Protein AF-F8KW99-F1 (afdb_monomer_lite)

Organism: Parachlamydia acanthamoebae (strain UV7) (NCBI:txid765952)

Structure (mmCIF, N/CA/C/O backbone):
data_AF-F8KW99-F1
#
_entry.id   AF-F8KW99-F1
#
loop_
_atom_site.group_PDB
_atom_site.id
_atom_site.type_symbol
_atom_site.label_atom_id
_atom_site.label_alt_id
_atom_site.label_comp_id
_atom_site.label_asym_id
_atom_site.label_entity_id
_atom_site.label_seq_id
_atom_site.pdbx_PDB_ins_code
_atom_site.Cartn_x
_atom_site.Cartn_y
_atom_site.Cartn_z
_atom_site.occupancy
_atom_site.B_iso_or_equiv
_atom_site.auth_seq_id
_atom_site.auth_comp_id
_atom_site.auth_asym_id
_atom_site.auth_atom_id
_atom_site.pdbx_PDB_model_num
ATOM 1 N N . MET A 1 1 ? 18.315 0.839 30.094 1.00 29.39 1 MET A N 1
ATOM 2 C CA . MET A 1 1 ? 17.703 -0.450 30.480 1.00 29.39 1 MET A CA 1
ATOM 3 C C . MET A 1 1 ? 17.059 -1.017 29.227 1.00 29.39 1 MET A C 1
ATOM 5 O O . MET A 1 1 ? 16.133 -0.409 28.709 1.00 29.39 1 MET A O 1
ATOM 9 N N . PHE A 1 2 ? 17.675 -2.047 28.650 1.00 27.95 2 PHE A N 1
ATOM 10 C CA . PHE A 1 2 ? 17.298 -2.634 27.363 1.00 27.95 2 PHE A CA 1
ATOM 11 C C . PHE A 1 2 ? 16.068 -3.529 27.534 1.00 27.95 2 PHE A C 1
ATOM 13 O O . PHE A 1 2 ? 16.042 -4.340 28.455 1.00 27.95 2 PHE A O 1
ATOM 20 N N . ILE A 1 3 ? 15.085 -3.406 26.642 1.00 31.22 3 ILE A N 1
ATOM 21 C CA . ILE A 1 3 ? 14.035 -4.414 26.468 1.00 31.22 3 ILE A CA 1
ATOM 22 C C . ILE A 1 3 ? 14.161 -4.940 25.042 1.00 31.22 3 ILE A C 1
ATOM 24 O O . ILE A 1 3 ? 13.896 -4.231 24.072 1.00 31.22 3 ILE A O 1
ATOM 28 N N . LEU A 1 4 ? 14.650 -6.175 24.964 1.00 33.06 4 LEU A N 1
ATOM 29 C CA . LEU A 1 4 ? 14.607 -7.060 23.809 1.00 33.06 4 LEU A CA 1
ATOM 30 C C . LEU A 1 4 ? 13.137 -7.307 23.446 1.00 33.06 4 LEU A C 1
ATOM 32 O O . LEU A 1 4 ? 12.348 -7.646 24.325 1.00 33.06 4 LEU A O 1
ATOM 36 N N . TYR A 1 5 ? 12.778 -7.153 22.173 1.00 32.84 5 TYR A N 1
ATOM 37 C CA . TYR A 1 5 ? 11.550 -7.733 21.637 1.00 32.84 5 TYR A CA 1
ATOM 38 C C . TYR A 1 5 ? 11.916 -8.778 20.593 1.00 32.84 5 TYR A C 1
ATOM 40 O O . TYR A 1 5 ? 12.607 -8.490 19.616 1.00 32.84 5 TYR A O 1
ATOM 48 N N . ASP A 1 6 ? 11.448 -9.989 20.874 1.00 30.64 6 ASP A N 1
ATOM 49 C CA . ASP A 1 6 ? 11.573 -11.205 20.091 1.00 30.64 6 ASP A CA 1
ATOM 50 C C . ASP A 1 6 ? 11.131 -11.017 18.636 1.00 30.64 6 ASP A C 1
ATOM 52 O O . ASP A 1 6 ? 9.945 -10.906 18.322 1.00 30.64 6 ASP A O 1
ATOM 56 N N . SER A 1 7 ? 12.097 -11.066 17.727 1.00 32.03 7 SER A N 1
ATOM 57 C CA . SER A 1 7 ? 11.899 -11.296 16.297 1.00 32.03 7 SER A CA 1
ATOM 58 C C . SER A 1 7 ? 12.040 -12.791 15.993 1.00 32.03 7 SER A C 1
ATOM 60 O O . SER A 1 7 ? 12.939 -13.233 15.282 1.00 32.03 7 SER A O 1
ATOM 62 N N . PHE A 1 8 ? 11.130 -13.593 16.549 1.00 35.97 8 PHE A N 1
ATOM 63 C CA . PHE A 1 8 ? 10.914 -14.980 16.133 1.00 35.97 8 PHE A CA 1
ATOM 64 C C . PHE A 1 8 ? 9.694 -15.038 15.204 1.00 35.97 8 PHE A C 1
ATOM 66 O O . PHE A 1 8 ? 8.695 -14.375 15.461 1.00 35.97 8 PHE A O 1
ATOM 73 N N . PHE A 1 9 ? 9.786 -15.865 14.157 1.00 34.34 9 PHE A N 1
ATOM 74 C CA . PHE A 1 9 ? 8.864 -16.027 13.017 1.00 34.34 9 PHE A CA 1
ATOM 75 C C . PHE A 1 9 ? 9.102 -15.100 11.818 1.00 34.34 9 PHE A C 1
ATOM 77 O O . PHE A 1 9 ? 8.300 -14.223 11.544 1.00 34.34 9 PHE A O 1
ATOM 84 N N . PHE A 1 10 ? 10.176 -15.357 11.060 1.00 32.44 10 PHE A N 1
ATOM 85 C CA . PHE A 1 10 ? 10.141 -15.526 9.592 1.00 32.44 10 PHE A CA 1
ATOM 86 C C . PHE A 1 10 ? 11.523 -15.996 9.096 1.00 32.44 10 PHE A C 1
ATOM 88 O O . PHE A 1 10 ? 12.239 -15.298 8.389 1.00 32.44 10 PHE A O 1
ATOM 95 N N . THR A 1 11 ? 11.927 -17.210 9.469 1.00 40.53 11 THR A N 1
ATOM 96 C CA . THR A 1 11 ? 13.093 -17.886 8.880 1.00 40.53 11 THR A CA 1
ATOM 97 C C . THR A 1 11 ? 12.632 -19.126 8.131 1.00 40.53 11 THR A C 1
ATOM 99 O O . THR A 1 11 ? 12.591 -20.223 8.678 1.00 40.53 11 THR A O 1
ATOM 102 N N . LYS A 1 12 ? 12.286 -18.957 6.848 1.00 36.00 12 LYS A N 1
ATOM 103 C CA . LYS A 1 12 ? 12.479 -20.016 5.844 1.00 36.00 12 LYS A CA 1
ATOM 104 C C . LYS A 1 12 ? 12.460 -19.470 4.415 1.00 36.00 12 LYS A C 1
ATOM 106 O O . LYS A 1 12 ? 11.426 -19.403 3.764 1.00 36.00 12 LYS A O 1
ATOM 111 N N . HIS A 1 13 ? 13.655 -19.041 4.022 1.00 32.03 13 HIS A N 1
ATOM 112 C CA . HIS A 1 13 ? 14.301 -19.014 2.702 1.00 32.03 13 HIS A CA 1
ATOM 113 C C . HIS A 1 13 ? 15.194 -17.774 2.637 1.00 32.03 13 HIS A C 1
ATOM 115 O O . HIS A 1 13 ? 15.002 -16.879 1.823 1.00 32.03 13 HIS A O 1
ATOM 121 N N . ILE A 1 14 ? 16.177 -17.721 3.542 1.00 38.75 14 ILE A N 1
ATOM 122 C CA . ILE A 1 14 ? 17.393 -16.966 3.258 1.00 38.75 14 ILE A CA 1
ATOM 123 C C . ILE A 1 14 ? 18.100 -17.837 2.226 1.00 38.75 14 ILE A C 1
ATOM 125 O O . ILE A 1 14 ? 18.569 -18.927 2.556 1.00 38.75 14 ILE A O 1
ATOM 129 N N . ALA A 1 15 ? 18.029 -17.428 0.960 1.00 34.09 15 ALA A N 1
ATOM 130 C CA . ALA A 1 15 ? 18.966 -17.922 -0.030 1.00 34.09 15 ALA A CA 1
ATOM 131 C C . ALA A 1 15 ? 20.370 -17.702 0.547 1.00 34.09 15 ALA A C 1
ATOM 133 O O . ALA A 1 15 ? 20.663 -16.625 1.067 1.00 34.09 15 ALA A O 1
ATOM 134 N N . ASP A 1 16 ? 21.163 -18.766 0.538 1.00 33.66 16 ASP A N 1
ATOM 135 C CA . ASP A 1 16 ? 22.579 -18.794 0.886 1.00 33.66 16 ASP A CA 1
ATOM 136 C C . ASP A 1 16 ? 23.271 -17.486 0.441 1.00 33.66 16 ASP A C 1
ATOM 138 O O . ASP A 1 16 ? 23.089 -17.097 -0.719 1.00 33.66 16 ASP A O 1
ATOM 142 N N . PRO A 1 17 ? 24.023 -16.760 1.297 1.00 43.03 17 PRO A N 1
ATOM 143 C CA . PRO A 1 17 ? 24.788 -15.595 0.869 1.00 43.03 17 PRO A CA 1
ATOM 144 C C . PRO A 1 17 ? 26.017 -16.059 0.072 1.00 43.03 17 PRO A C 1
ATOM 146 O O . PRO A 1 17 ? 27.163 -15.800 0.432 1.00 43.03 17 PRO A O 1
ATOM 149 N N . SER A 1 18 ? 25.795 -16.774 -1.029 1.00 42.53 18 SER A N 1
ATOM 150 C CA . SER A 1 18 ? 26.830 -17.110 -1.989 1.00 42.53 18 SER A CA 1
ATOM 151 C C . SER A 1 18 ? 27.077 -15.884 -2.861 1.00 42.53 18 SER A C 1
ATOM 153 O O . SER A 1 18 ? 26.220 -15.549 -3.679 1.00 42.53 18 SER A O 1
ATOM 155 N N . ASN A 1 19 ? 28.222 -15.223 -2.639 1.00 42.72 19 ASN A N 1
ATOM 156 C CA . ASN A 1 19 ? 29.019 -14.371 -3.542 1.00 42.72 19 ASN A CA 1
ATOM 157 C C . ASN A 1 19 ? 28.471 -14.180 -4.973 1.00 42.72 19 ASN A C 1
ATOM 159 O O . ASN A 1 19 ? 29.116 -14.537 -5.959 1.00 42.72 19 ASN A O 1
ATOM 163 N N . SER A 1 20 ? 27.289 -13.592 -5.102 1.00 48.16 20 SER A N 1
ATOM 164 C CA . SER A 1 20 ? 26.713 -13.229 -6.388 1.00 48.16 20 SER A CA 1
ATOM 165 C C . SER A 1 20 ? 27.131 -11.788 -6.650 1.00 48.16 20 SER A C 1
ATOM 167 O O . SER A 1 20 ? 26.926 -10.946 -5.770 1.00 48.16 20 SER A O 1
ATOM 169 N N . PRO A 1 21 ? 27.765 -11.480 -7.794 1.00 50.81 21 PRO A N 1
ATOM 170 C CA . PRO A 1 21 ? 28.147 -10.111 -8.105 1.00 50.81 21 PRO A CA 1
ATOM 171 C C . PRO A 1 21 ? 26.906 -9.218 -8.059 1.00 50.81 21 PRO A C 1
ATOM 173 O O . PRO A 1 21 ? 25.934 -9.500 -8.757 1.00 50.81 21 PRO A O 1
ATOM 176 N N . ILE A 1 22 ? 26.942 -8.152 -7.252 1.00 59.28 22 ILE A N 1
ATOM 177 C CA . ILE A 1 22 ? 25.913 -7.107 -7.284 1.00 59.28 22 ILE A CA 1
ATOM 178 C C . ILE A 1 22 ? 25.866 -6.579 -8.716 1.00 59.28 22 ILE A C 1
ATOM 180 O O . ILE A 1 22 ? 26.863 -6.066 -9.230 1.00 59.28 22 ILE A O 1
ATOM 184 N N . THR A 1 23 ? 24.724 -6.726 -9.377 1.00 66.81 23 THR A N 1
ATOM 185 C CA . THR A 1 23 ? 24.555 -6.250 -10.745 1.00 66.81 23 THR A CA 1
ATOM 186 C C . THR A 1 23 ? 24.176 -4.768 -10.744 1.00 66.81 23 THR A C 1
ATOM 188 O O . THR A 1 23 ? 23.628 -4.235 -9.778 1.00 66.81 23 THR A O 1
ATOM 191 N N . ILE A 1 24 ? 24.421 -4.073 -11.861 1.00 65.62 24 ILE A N 1
ATOM 192 C CA . ILE A 1 24 ? 23.933 -2.694 -12.056 1.00 65.62 24 ILE A CA 1
ATOM 193 C C . ILE A 1 24 ? 22.398 -2.646 -11.937 1.00 65.62 24 ILE A C 1
ATOM 195 O O . ILE A 1 24 ? 21.850 -1.669 -11.427 1.00 65.62 24 ILE A O 1
ATOM 199 N N . GLY A 1 25 ? 21.712 -3.718 -12.353 1.00 65.31 25 GLY A N 1
ATOM 200 C CA . GLY A 1 25 ? 20.266 -3.865 -12.200 1.00 65.31 25 GLY A CA 1
ATOM 201 C C . GLY A 1 25 ? 19.831 -3.775 -10.738 1.00 65.31 2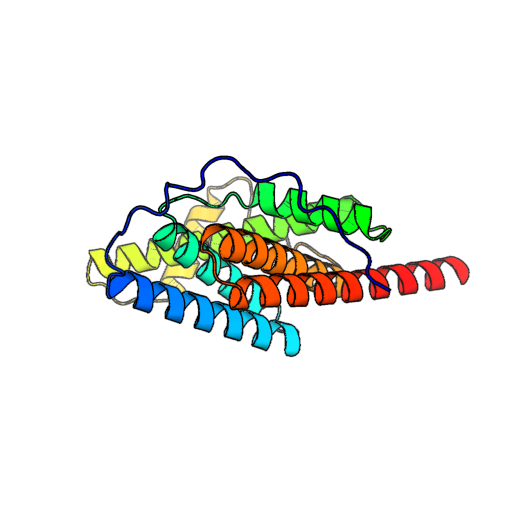5 GLY A C 1
ATOM 202 O O . GLY A 1 25 ? 18.931 -2.998 -10.426 1.00 65.31 25 GLY A O 1
ATOM 203 N N . ASP A 1 26 ? 20.519 -4.476 -9.834 1.00 66.12 26 ASP A N 1
ATOM 204 C CA . ASP A 1 26 ? 20.192 -4.496 -8.400 1.00 66.12 26 ASP A CA 1
ATOM 205 C C . ASP A 1 26 ? 20.273 -3.097 -7.771 1.00 66.12 26 ASP A C 1
ATOM 207 O O . ASP A 1 26 ? 19.397 -2.695 -7.003 1.00 66.12 26 ASP A O 1
ATOM 211 N N . VAL A 1 27 ? 21.280 -2.308 -8.161 1.00 72.44 27 VAL A N 1
ATOM 212 C CA . VAL A 1 27 ? 21.437 -0.917 -7.707 1.00 72.44 27 VAL A CA 1
ATOM 213 C C . VAL A 1 27 ? 20.301 -0.034 -8.231 1.00 72.44 27 VAL A C 1
ATOM 215 O O . VAL A 1 27 ? 19.729 0.752 -7.473 1.00 72.44 27 VAL A O 1
ATOM 218 N N . VAL A 1 28 ? 19.933 -0.171 -9.508 1.00 77.94 28 VAL A N 1
ATOM 219 C CA . VAL A 1 28 ? 18.833 0.598 -10.117 1.00 77.94 28 VAL A CA 1
ATOM 220 C C . VAL A 1 28 ? 17.500 0.287 -9.430 1.00 77.94 28 VAL A C 1
ATOM 222 O O . VAL A 1 28 ? 16.749 1.213 -9.103 1.00 77.94 28 VAL A O 1
ATOM 225 N N . TYR A 1 29 ? 17.222 -0.988 -9.151 1.00 77.50 29 TYR A N 1
ATOM 226 C CA . TYR A 1 29 ? 16.013 -1.405 -8.439 1.00 77.50 29 TYR A CA 1
ATOM 227 C C . TYR A 1 29 ? 15.981 -0.885 -6.999 1.00 77.50 29 TYR A C 1
ATOM 229 O O . TYR A 1 29 ? 14.963 -0.332 -6.573 1.00 77.50 29 TYR A O 1
ATOM 237 N N . ALA A 1 30 ? 17.095 -0.973 -6.266 1.00 78.06 30 ALA A N 1
ATOM 238 C CA . ALA A 1 30 ? 17.192 -0.463 -4.899 1.00 78.06 30 ALA A CA 1
ATOM 239 C C . ALA A 1 30 ? 16.953 1.055 -4.830 1.00 78.06 30 ALA A C 1
ATOM 241 O O . ALA A 1 30 ? 16.161 1.522 -4.007 1.00 78.06 30 ALA A O 1
ATOM 242 N N . VAL A 1 31 ? 17.561 1.828 -5.738 1.00 84.69 31 VAL A N 1
ATOM 243 C CA . VAL A 1 31 ? 17.352 3.283 -5.832 1.00 84.69 31 VAL A CA 1
ATOM 244 C C . VAL A 1 31 ? 15.894 3.607 -6.156 1.00 84.69 31 VAL A C 1
ATOM 246 O O . VAL A 1 31 ? 15.304 4.515 -5.566 1.00 84.69 31 VAL A O 1
ATOM 249 N N . LYS A 1 32 ? 15.268 2.859 -7.069 1.00 89.06 32 LYS A N 1
ATOM 250 C CA . LYS A 1 32 ? 13.864 3.078 -7.431 1.00 89.06 32 LYS A CA 1
ATOM 251 C C . LYS A 1 32 ? 12.915 2.765 -6.273 1.00 89.06 32 LYS A C 1
ATOM 253 O O . LYS A 1 32 ? 12.014 3.564 -6.006 1.00 89.06 32 LYS A O 1
ATOM 258 N N . LEU A 1 33 ? 13.149 1.675 -5.543 1.00 89.94 33 LEU A N 1
ATOM 259 C CA . LEU A 1 33 ? 12.402 1.340 -4.329 1.00 89.94 33 LEU A CA 1
ATOM 260 C C . LEU A 1 33 ? 12.583 2.396 -3.238 1.00 89.94 33 LEU A C 1
ATOM 262 O O . LEU A 1 33 ? 11.595 2.802 -2.627 1.00 89.94 33 LEU A O 1
ATOM 266 N N . GLN A 1 34 ? 13.803 2.898 -3.034 1.00 89.06 34 GLN A N 1
ATOM 267 C CA . GLN A 1 34 ? 14.065 3.981 -2.088 1.00 89.06 34 GLN A CA 1
ATOM 268 C C . GLN A 1 34 ? 13.324 5.270 -2.479 1.00 89.06 34 GLN A C 1
ATOM 270 O O . GLN A 1 34 ? 12.669 5.882 -1.639 1.00 89.06 34 GLN A O 1
ATOM 275 N N . ASN A 1 35 ? 13.335 5.651 -3.757 1.00 92.31 35 ASN A N 1
ATOM 276 C CA . ASN A 1 35 ? 12.604 6.826 -4.238 1.00 92.31 35 ASN A CA 1
ATOM 277 C C . ASN A 1 35 ? 11.085 6.690 -4.042 1.00 92.31 35 ASN A C 1
ATOM 279 O O . ASN A 1 35 ? 10.402 7.655 -3.690 1.00 92.31 35 ASN A O 1
ATOM 283 N N . LEU A 1 36 ? 10.531 5.496 -4.271 1.00 93.44 36 LEU A N 1
ATOM 284 C CA . LEU A 1 36 ? 9.114 5.209 -4.024 1.00 93.44 36 LEU A CA 1
ATOM 285 C C . LEU A 1 36 ? 8.790 5.243 -2.525 1.00 93.44 36 LEU A C 1
ATOM 287 O O . LEU A 1 36 ? 7.789 5.836 -2.126 1.00 93.44 36 LEU A O 1
ATOM 291 N N . ALA A 1 37 ? 9.671 4.695 -1.691 1.00 91.62 37 ALA A N 1
ATOM 292 C CA . ALA A 1 37 ? 9.600 4.775 -0.238 1.00 91.62 37 ALA A CA 1
ATOM 293 C C . ALA A 1 37 ? 9.592 6.241 0.254 1.00 91.62 37 ALA A C 1
ATOM 295 O O . ALA A 1 37 ? 8.706 6.655 1.007 1.00 91.62 37 ALA A O 1
ATOM 296 N N . GLU A 1 38 ? 10.498 7.082 -0.238 1.00 92.44 38 GLU A N 1
ATOM 297 C CA . GLU A 1 38 ? 10.537 8.509 0.101 1.00 92.44 38 GLU A CA 1
ATOM 298 C C . GLU A 1 38 ? 9.275 9.258 -0.347 1.00 92.44 38 GLU A C 1
ATOM 300 O O . GLU A 1 38 ? 8.750 10.099 0.393 1.00 92.44 38 GLU A O 1
ATOM 305 N N . LYS A 1 39 ? 8.720 8.922 -1.519 1.00 93.94 39 LYS A N 1
ATOM 306 C CA . LYS A 1 39 ? 7.423 9.453 -1.965 1.00 93.94 39 LYS A CA 1
ATOM 307 C C . LYS A 1 39 ? 6.287 9.031 -1.034 1.00 93.94 39 LYS A C 1
ATOM 309 O O . LYS A 1 39 ? 5.489 9.889 -0.663 1.00 93.94 39 LYS A O 1
ATOM 314 N N . MET A 1 40 ? 6.233 7.765 -0.607 1.00 93.69 40 MET A N 1
ATOM 315 C CA . MET A 1 40 ? 5.242 7.309 0.378 1.00 93.69 40 MET A CA 1
ATOM 316 C C . MET A 1 40 ? 5.344 8.118 1.673 1.00 93.69 40 MET A C 1
ATOM 318 O O . MET A 1 40 ? 4.334 8.640 2.139 1.00 93.69 40 MET A O 1
ATOM 322 N N . LYS A 1 41 ? 6.559 8.326 2.201 1.00 91.88 41 LYS A N 1
ATOM 323 C CA . LYS A 1 41 ? 6.790 9.182 3.378 1.00 91.88 41 LYS A CA 1
ATOM 324 C C . LYS A 1 41 ? 6.289 10.610 3.162 1.00 91.88 41 LYS A C 1
ATOM 326 O O . LYS A 1 41 ? 5.618 11.180 4.018 1.00 91.88 41 LYS A O 1
ATOM 331 N N . LYS A 1 42 ? 6.600 11.197 2.005 1.00 94.38 42 LYS A N 1
ATOM 332 C CA . LYS A 1 42 ? 6.183 12.556 1.643 1.00 94.38 42 LYS A CA 1
ATOM 333 C C . LYS A 1 42 ? 4.662 12.687 1.584 1.00 94.38 42 LYS A C 1
ATOM 335 O O . LYS A 1 42 ? 4.137 13.695 2.050 1.00 94.38 42 LYS A O 1
ATOM 340 N N . TYR A 1 43 ? 3.962 11.710 1.009 1.00 93.00 43 TYR A N 1
ATOM 341 C CA . TYR A 1 43 ? 2.500 11.728 0.927 1.00 93.00 43 TYR A CA 1
ATOM 342 C C . TYR A 1 43 ? 1.838 11.438 2.273 1.00 93.00 43 TYR A C 1
ATOM 344 O O . TYR A 1 43 ? 0.858 12.101 2.596 1.00 93.00 43 TYR A O 1
ATOM 352 N N . ALA A 1 44 ? 2.424 10.562 3.093 1.00 89.19 44 ALA A N 1
ATOM 353 C CA . ALA A 1 44 ? 2.004 10.340 4.475 1.00 89.19 44 ALA A CA 1
ATOM 354 C C . ALA A 1 44 ? 2.076 11.632 5.307 1.00 89.19 44 ALA A C 1
ATOM 356 O O . ALA A 1 44 ? 1.095 12.019 5.931 1.00 89.19 44 ALA A O 1
ATOM 357 N N . ASN A 1 45 ? 3.196 12.358 5.233 1.00 89.31 45 ASN A N 1
ATOM 358 C CA . ASN A 1 45 ? 3.382 13.630 5.945 1.00 89.31 45 ASN A CA 1
ATOM 359 C C . ASN A 1 45 ? 2.432 14.744 5.481 1.00 89.31 45 ASN A C 1
ATOM 361 O O . ASN A 1 45 ? 2.216 15.708 6.206 1.00 89.31 45 ASN A O 1
ATOM 365 N N . ARG A 1 46 ? 1.911 14.647 4.254 1.00 90.81 46 ARG A N 1
ATOM 366 C CA . ARG A 1 46 ? 0.962 15.608 3.670 1.00 90.81 46 ARG A CA 1
ATOM 367 C C . ARG A 1 46 ? -0.491 15.146 3.780 1.00 90.81 46 ARG A C 1
ATOM 369 O O . ARG A 1 46 ? -1.360 15.827 3.246 1.00 90.81 46 ARG A O 1
ATOM 376 N N . SER A 1 47 ? -0.737 13.984 4.385 1.00 84.44 47 SER A N 1
ATOM 377 C CA . SER A 1 47 ? -2.048 13.327 4.428 1.00 84.44 47 SER A CA 1
ATOM 378 C C . SER A 1 47 ? -2.701 13.158 3.044 1.00 84.44 47 SER A C 1
ATOM 380 O O . SER A 1 47 ? -3.921 13.141 2.914 1.00 84.44 47 SER A O 1
ATOM 382 N N . ASP A 1 48 ? -1.893 13.015 1.985 1.00 89.50 48 ASP A N 1
ATOM 383 C CA . ASP A 1 48 ? -2.369 12.822 0.610 1.00 89.50 48 ASP A CA 1
ATOM 384 C C . ASP A 1 48 ? -2.610 11.327 0.357 1.00 89.50 48 ASP A C 1
ATOM 386 O O . ASP A 1 48 ? -1.776 10.623 -0.225 1.00 89.50 48 ASP A O 1
ATOM 390 N N . ASN A 1 49 ? -3.746 10.824 0.851 1.00 88.56 49 ASN A N 1
ATOM 391 C CA . ASN A 1 49 ? -4.038 9.389 0.858 1.00 88.56 49 ASN A CA 1
ATOM 392 C C . ASN A 1 49 ? -4.131 8.784 -0.552 1.00 88.56 49 ASN A C 1
ATOM 394 O O . ASN A 1 49 ? -3.669 7.672 -0.802 1.00 88.56 49 ASN A O 1
ATOM 398 N N . SER A 1 50 ? -4.678 9.542 -1.506 1.00 88.25 50 SER A N 1
ATOM 399 C CA . SER A 1 50 ? -4.806 9.104 -2.899 1.00 88.25 50 SER A CA 1
ATOM 400 C C . SER A 1 50 ? -3.435 8.836 -3.526 1.00 88.25 50 SER A C 1
ATOM 402 O O . SER A 1 50 ? -3.199 7.763 -4.094 1.00 88.25 50 SER A O 1
ATOM 404 N N . LYS A 1 51 ? -2.487 9.774 -3.370 1.00 91.31 51 LYS A N 1
ATOM 405 C CA . LYS A 1 51 ? -1.121 9.581 -3.874 1.00 91.31 51 LYS A CA 1
ATOM 406 C C . LYS A 1 51 ? -0.345 8.550 -3.063 1.00 91.31 51 LYS A C 1
ATOM 408 O O . LYS A 1 51 ? 0.447 7.819 -3.661 1.00 91.31 51 LYS A O 1
ATOM 413 N N . LEU A 1 52 ? -0.588 8.438 -1.756 1.00 93.56 52 LEU A N 1
ATOM 414 C CA . LEU A 1 52 ? -0.009 7.386 -0.919 1.00 93.56 52 LEU A CA 1
ATOM 415 C C . LEU A 1 52 ? -0.384 5.995 -1.443 1.00 93.56 52 LEU A C 1
ATOM 417 O O . LEU A 1 52 ? 0.509 5.212 -1.750 1.00 93.56 52 LEU A O 1
ATOM 421 N N . ILE A 1 53 ? -1.679 5.708 -1.614 1.00 92.44 53 ILE A N 1
ATOM 422 C CA . ILE A 1 53 ? -2.169 4.402 -2.087 1.00 92.44 53 ILE A CA 1
ATOM 423 C C . ILE A 1 53 ? -1.620 4.082 -3.477 1.00 92.44 53 ILE A C 1
ATOM 425 O O . ILE A 1 53 ? -1.175 2.963 -3.731 1.00 92.44 53 ILE A O 1
ATOM 429 N N . LYS A 1 54 ? -1.614 5.066 -4.382 1.00 91.25 54 LYS A N 1
ATOM 430 C CA . LYS A 1 54 ? 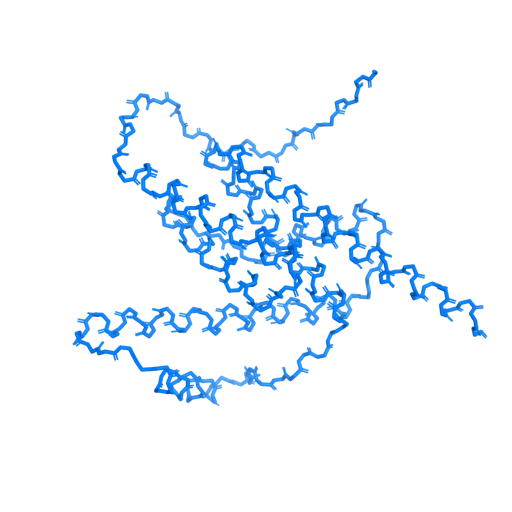-1.037 4.887 -5.717 1.00 91.25 54 LYS A CA 1
ATOM 431 C C . LYS A 1 54 ? 0.448 4.514 -5.636 1.00 91.25 54 LYS A C 1
ATOM 433 O O . LYS A 1 54 ? 0.865 3.530 -6.241 1.00 91.25 54 LYS A O 1
ATOM 438 N N . THR A 1 55 ? 1.221 5.260 -4.848 1.00 93.88 55 THR A N 1
ATOM 439 C CA . THR A 1 55 ? 2.663 5.024 -4.673 1.00 93.88 55 THR A CA 1
ATOM 440 C C . THR A 1 55 ? 2.936 3.689 -3.975 1.00 93.88 55 THR A C 1
ATOM 442 O O . THR A 1 55 ? 3.905 3.017 -4.299 1.00 93.88 55 THR A O 1
ATOM 445 N N . MET A 1 56 ? 2.069 3.261 -3.057 1.00 95.31 56 MET A N 1
ATOM 446 C CA . MET A 1 56 ? 2.146 1.951 -2.408 1.00 95.31 56 MET A CA 1
ATOM 447 C C . MET A 1 56 ? 2.009 0.807 -3.422 1.00 95.31 56 MET A C 1
ATOM 449 O O . MET A 1 56 ? 2.757 -0.166 -3.351 1.00 95.31 56 MET A O 1
ATOM 453 N N . PHE A 1 57 ? 1.092 0.911 -4.389 1.00 94.50 57 PHE A N 1
ATOM 454 C CA . PHE A 1 57 ? 0.973 -0.099 -5.444 1.00 94.50 57 PHE A CA 1
ATOM 455 C C . PHE A 1 57 ? 2.128 -0.044 -6.455 1.00 94.50 57 PHE A C 1
ATOM 457 O O . PHE A 1 57 ? 2.583 -1.101 -6.885 1.00 94.50 57 PHE A O 1
ATOM 464 N N . GLU A 1 58 ? 2.650 1.146 -6.775 1.00 92.19 58 GLU A N 1
ATOM 465 C CA . GLU A 1 58 ? 3.903 1.305 -7.538 1.00 92.19 58 GLU A CA 1
ATOM 466 C C . GLU A 1 58 ? 5.069 0.599 -6.830 1.00 92.19 58 GLU A C 1
ATOM 468 O O . GLU A 1 58 ? 5.777 -0.207 -7.430 1.00 92.19 58 GLU A O 1
ATOM 473 N N . PHE A 1 59 ? 5.226 0.850 -5.527 1.00 94.00 59 PHE A N 1
ATOM 474 C CA . PHE A 1 59 ? 6.238 0.219 -4.684 1.00 94.00 59 PHE A CA 1
ATOM 475 C C . PHE A 1 59 ? 6.081 -1.301 -4.653 1.00 94.00 59 PHE A C 1
ATOM 477 O O . PHE A 1 59 ? 7.062 -2.021 -4.815 1.00 94.00 59 PHE A O 1
ATOM 484 N N . LYS A 1 60 ? 4.847 -1.800 -4.506 1.00 93.81 60 LYS A N 1
ATOM 485 C CA . LYS A 1 60 ? 4.547 -3.233 -4.562 1.00 93.81 60 LYS A CA 1
ATOM 486 C C . LYS A 1 60 ? 5.022 -3.855 -5.873 1.00 93.81 60 LYS A C 1
ATOM 488 O O . LYS A 1 60 ? 5.682 -4.883 -5.828 1.00 93.81 60 LYS A O 1
ATOM 493 N N . GLN A 1 61 ? 4.668 -3.274 -7.017 1.00 89.88 61 GLN A N 1
ATOM 494 C CA . GLN A 1 61 ? 5.025 -3.841 -8.320 1.00 89.88 61 GLN A CA 1
ATOM 495 C C . GLN A 1 61 ? 6.534 -3.870 -8.534 1.00 89.88 61 GLN A C 1
ATOM 497 O O . GLN A 1 61 ? 7.067 -4.871 -9.005 1.00 89.88 61 GLN A O 1
ATOM 502 N N . GLU A 1 62 ? 7.223 -2.801 -8.137 1.00 89.75 62 GLU A N 1
ATOM 503 C CA . GLU A 1 62 ? 8.679 -2.760 -8.213 1.00 89.75 62 GLU A CA 1
ATOM 504 C C . GLU A 1 62 ? 9.319 -3.809 -7.297 1.00 89.75 62 GLU A C 1
ATOM 506 O O . GLU A 1 62 ? 10.260 -4.495 -7.690 1.00 89.75 62 GLU A O 1
ATOM 511 N N . ALA A 1 63 ? 8.771 -3.982 -6.092 1.00 90.69 63 ALA A N 1
ATOM 512 C CA . ALA A 1 63 ? 9.238 -4.989 -5.152 1.00 90.69 63 ALA A CA 1
ATOM 513 C C . ALA A 1 63 ? 8.983 -6.412 -5.667 1.00 90.69 63 ALA A C 1
ATOM 515 O O . ALA A 1 63 ? 9.840 -7.270 -5.503 1.00 90.69 63 ALA A O 1
ATOM 516 N N . GLU A 1 64 ? 7.845 -6.671 -6.317 1.00 89.62 64 GLU A N 1
ATOM 517 C CA . GLU A 1 64 ? 7.553 -7.966 -6.948 1.00 89.62 64 GLU A CA 1
ATOM 518 C C . GLU A 1 64 ? 8.505 -8.271 -8.107 1.00 89.62 64 GLU A C 1
ATOM 520 O O . GLU A 1 64 ? 8.937 -9.415 -8.246 1.00 89.62 64 GLU A O 1
ATOM 525 N N . ALA A 1 65 ? 8.850 -7.259 -8.911 1.00 85.25 65 ALA A N 1
ATOM 526 C CA . ALA A 1 65 ? 9.831 -7.393 -9.983 1.00 85.25 65 ALA A CA 1
ATOM 527 C C . ALA A 1 65 ? 11.231 -7.696 -9.427 1.00 85.25 65 ALA A C 1
ATOM 529 O O . ALA A 1 65 ? 11.906 -8.589 -9.929 1.00 85.25 65 ALA A O 1
ATOM 530 N N . CYS A 1 66 ? 11.634 -7.004 -8.358 1.00 84.38 66 CYS A N 1
ATOM 531 C CA . CYS A 1 66 ? 12.930 -7.194 -7.707 1.00 84.38 66 CYS A CA 1
ATOM 532 C C . CYS A 1 66 ? 13.037 -8.547 -6.980 1.00 84.38 66 CYS A C 1
ATOM 534 O O . CYS A 1 66 ? 14.042 -9.238 -7.097 1.00 84.38 66 CYS A O 1
ATOM 536 N N . LEU A 1 67 ? 11.987 -8.961 -6.265 1.00 84.19 67 LEU A N 1
ATOM 537 C CA . LEU A 1 67 ? 11.946 -10.230 -5.525 1.00 84.19 67 LEU A CA 1
ATOM 538 C C . LEU A 1 67 ? 11.649 -11.445 -6.413 1.00 84.19 67 LEU A C 1
ATOM 540 O O . LEU A 1 67 ? 11.698 -12.574 -5.926 1.00 84.19 67 LEU A O 1
ATOM 544 N N . ASN A 1 68 ? 11.263 -11.221 -7.672 1.00 84.31 68 ASN A N 1
ATOM 545 C CA . ASN A 1 68 ? 10.724 -12.235 -8.577 1.00 84.31 68 ASN A CA 1
ATOM 546 C C . ASN A 1 68 ? 9.618 -13.095 -7.923 1.00 84.31 68 ASN A C 1
ATOM 548 O O . ASN A 1 68 ? 9.528 -14.309 -8.111 1.00 84.31 68 ASN A O 1
ATOM 552 N N . ALA A 1 69 ? 8.788 -12.459 -7.096 1.00 85.44 69 ALA A N 1
ATOM 553 C CA . ALA A 1 69 ? 7.773 -13.114 -6.282 1.00 85.44 69 ALA A CA 1
ATOM 554 C C . ALA A 1 69 ? 6.567 -12.194 -6.104 1.00 85.44 69 ALA A C 1
ATOM 556 O O . ALA A 1 69 ? 6.718 -10.994 -5.886 1.00 85.44 69 ALA A O 1
ATOM 557 N N . LYS A 1 70 ? 5.355 -12.757 -6.147 1.00 89.50 70 LYS A N 1
ATOM 558 C CA . LYS A 1 70 ? 4.128 -11.986 -5.915 1.00 89.50 70 LYS A CA 1
ATOM 559 C C . LYS A 1 70 ? 3.945 -11.675 -4.431 1.00 89.50 70 LYS A C 1
ATOM 561 O O . LYS A 1 70 ? 4.124 -12.538 -3.574 1.00 89.50 70 LYS A O 1
ATOM 566 N N . ILE A 1 71 ? 3.516 -10.453 -4.137 1.00 90.94 71 ILE A N 1
ATOM 567 C CA . ILE A 1 71 ? 3.152 -9.993 -2.799 1.00 90.94 71 ILE A CA 1
ATOM 568 C C . ILE A 1 71 ? 1.631 -10.085 -2.656 1.00 90.94 71 ILE A C 1
ATOM 570 O O . ILE A 1 71 ? 0.871 -9.426 -3.376 1.00 90.94 71 ILE A O 1
ATOM 574 N N . ASN A 1 72 ? 1.176 -10.902 -1.707 1.00 91.44 72 ASN A N 1
ATOM 575 C CA . ASN A 1 72 ? -0.239 -11.122 -1.446 1.00 91.44 72 ASN A CA 1
ATOM 576 C C . ASN A 1 72 ? -0.831 -9.994 -0.581 1.00 91.44 72 ASN A C 1
ATOM 578 O O . ASN A 1 72 ? -0.538 -9.879 0.606 1.00 91.44 72 ASN A O 1
ATOM 582 N N . MET A 1 73 ? -1.709 -9.173 -1.163 1.00 91.06 73 MET A N 1
ATOM 583 C CA . MET A 1 73 ? -2.349 -8.067 -0.437 1.00 91.06 73 MET A CA 1
ATOM 584 C C . MET A 1 73 ? -3.330 -8.527 0.643 1.00 91.06 73 MET A C 1
ATOM 586 O O . MET A 1 73 ? -3.527 -7.795 1.610 1.00 91.06 73 MET A O 1
ATOM 590 N N . ASP A 1 74 ? -3.934 -9.709 0.512 1.00 92.31 74 ASP A N 1
ATOM 591 C CA . ASP A 1 74 ? -4.821 -10.233 1.554 1.00 92.31 74 ASP A CA 1
ATOM 592 C C . ASP A 1 74 ? -4.020 -10.618 2.808 1.00 92.31 74 ASP A C 1
ATOM 594 O O . ASP A 1 74 ? -4.450 -10.326 3.922 1.00 92.31 74 ASP A O 1
ATOM 598 N N . GLU A 1 75 ? -2.813 -11.169 2.641 1.00 92.69 75 GLU A N 1
ATOM 599 C CA . GLU A 1 75 ? -1.884 -11.408 3.754 1.00 92.69 75 GLU A CA 1
ATOM 600 C C . GLU A 1 75 ? -1.453 -10.097 4.417 1.00 92.69 75 GLU A C 1
ATOM 602 O O . GLU A 1 75 ? -1.513 -9.989 5.642 1.00 92.69 75 GLU A O 1
ATOM 607 N N . MET A 1 76 ? -1.101 -9.072 3.630 1.00 94.00 76 MET A N 1
ATOM 608 C CA . MET A 1 76 ? -0.741 -7.757 4.178 1.00 94.00 76 MET A CA 1
ATOM 609 C C . MET A 1 76 ? -1.896 -7.150 4.989 1.00 94.00 76 MET A C 1
ATOM 611 O O . MET A 1 76 ? -1.684 -6.647 6.090 1.00 94.00 76 MET A O 1
ATOM 615 N N . LEU A 1 77 ? -3.135 -7.243 4.492 1.00 94.31 77 LEU A N 1
ATOM 616 C CA . LEU A 1 77 ? -4.328 -6.768 5.203 1.00 94.31 77 LEU A CA 1
ATOM 617 C C . LEU A 1 77 ? -4.601 -7.553 6.494 1.00 94.31 77 LEU A C 1
ATOM 619 O O . LEU A 1 77 ? -5.090 -6.972 7.463 1.00 94.31 77 LEU A O 1
ATOM 623 N N . ASN A 1 78 ? -4.282 -8.847 6.533 1.00 94.19 78 ASN A N 1
ATOM 624 C CA . ASN A 1 78 ? -4.393 -9.646 7.753 1.00 94.19 78 ASN A CA 1
ATOM 625 C C . ASN A 1 78 ? -3.334 -9.235 8.785 1.00 94.19 78 ASN A C 1
ATOM 627 O O . ASN A 1 78 ? -3.664 -9.078 9.956 1.00 94.19 78 ASN A O 1
ATOM 631 N N . ILE A 1 79 ? -2.093 -8.966 8.361 1.00 94.62 79 ILE A N 1
ATOM 632 C CA . ILE A 1 79 ? -1.047 -8.431 9.250 1.00 94.62 79 ILE A CA 1
ATOM 633 C C . ILE A 1 79 ? -1.470 -7.074 9.829 1.00 94.62 79 ILE A C 1
ATOM 635 O O . ILE A 1 79 ? -1.278 -6.829 11.021 1.00 94.62 79 ILE A O 1
ATOM 639 N N . VAL A 1 80 ? -2.082 -6.205 9.017 1.00 95.31 80 VAL A N 1
ATOM 640 C CA . VAL A 1 80 ? -2.646 -4.928 9.486 1.00 95.31 80 VAL A CA 1
ATOM 641 C C . VAL A 1 80 ? -3.700 -5.154 10.569 1.00 95.31 80 VAL A C 1
ATOM 643 O O . VAL A 1 80 ? -3.641 -4.512 11.616 1.00 95.31 80 VAL A O 1
ATOM 646 N N . GLU A 1 81 ? -4.631 -6.085 10.353 1.00 94.06 81 GLU A N 1
ATOM 647 C CA . GLU A 1 81 ? -5.664 -6.425 11.336 1.00 94.06 81 GLU A CA 1
ATOM 648 C C . GLU A 1 81 ? -5.056 -6.874 12.672 1.00 94.06 81 GLU A C 1
ATOM 650 O O . GLU A 1 81 ? -5.471 -6.419 13.738 1.00 94.06 81 GLU A O 1
ATOM 655 N N . GLU A 1 82 ? -4.030 -7.723 12.617 1.00 94.38 82 GLU A N 1
ATOM 656 C CA . GLU A 1 82 ? -3.327 -8.209 13.802 1.00 94.38 82 GLU A CA 1
ATOM 657 C C . GLU A 1 82 ? -2.540 -7.100 14.515 1.00 94.38 82 GLU A C 1
ATOM 659 O O . GLU A 1 82 ? -2.573 -7.024 15.744 1.00 94.38 82 GLU A O 1
ATOM 664 N N . LYS A 1 83 ? -1.880 -6.188 13.784 1.00 94.19 83 LYS A N 1
ATOM 665 C CA . LYS A 1 83 ? -1.197 -5.029 14.392 1.00 94.19 83 LYS A CA 1
ATOM 666 C C . LYS A 1 83 ? -2.189 -4.089 15.094 1.00 94.19 83 LYS A C 1
ATOM 668 O O . LYS A 1 83 ? -1.881 -3.603 16.180 1.00 94.19 83 LYS A O 1
ATOM 673 N N . ILE A 1 84 ? -3.386 -3.882 14.535 1.00 93.19 84 ILE A N 1
ATOM 674 C CA . ILE A 1 84 ? -4.457 -3.093 15.174 1.00 93.19 84 ILE A CA 1
ATOM 675 C C . ILE A 1 84 ? -4.959 -3.784 16.449 1.00 93.19 84 ILE A C 1
ATOM 677 O O . ILE A 1 84 ? -5.095 -3.143 17.487 1.00 93.19 84 ILE A O 1
ATOM 681 N N . LYS A 1 85 ? -5.193 -5.103 16.416 1.00 92.00 85 LYS A N 1
ATOM 682 C CA . LYS A 1 85 ? -5.607 -5.855 17.615 1.00 92.00 85 LYS A CA 1
ATOM 683 C C . LYS A 1 85 ? -4.558 -5.767 18.724 1.00 92.00 85 LYS A C 1
ATOM 685 O O . LYS A 1 85 ? -4.905 -5.519 19.876 1.00 92.00 85 LYS A O 1
ATOM 690 N N . LYS A 1 86 ? -3.276 -5.928 18.375 1.00 93.38 86 LYS A N 1
ATO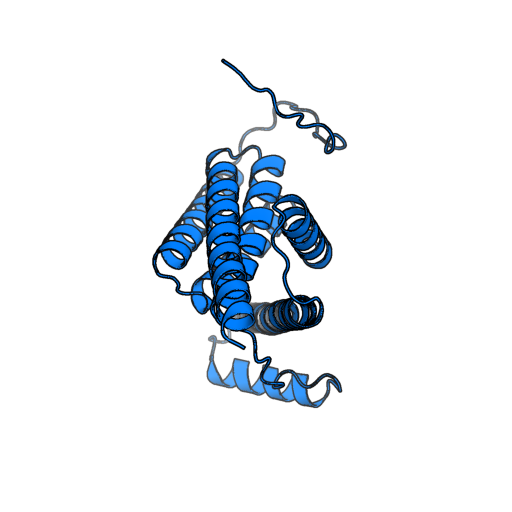M 691 C CA . LYS A 1 86 ? -2.150 -5.861 19.321 1.00 93.38 86 LYS A CA 1
ATOM 692 C C . LYS A 1 86 ? -1.957 -4.476 19.939 1.00 93.38 86 LYS A C 1
ATOM 694 O O . LYS A 1 86 ? -1.476 -4.393 21.062 1.00 93.38 86 LYS A O 1
ATOM 699 N N . SER A 1 87 ? -2.337 -3.400 19.247 1.00 90.81 87 SER A N 1
ATOM 700 C CA . SER A 1 87 ? -2.242 -2.037 19.787 1.00 90.81 87 SER A CA 1
ATOM 701 C C . SER A 1 87 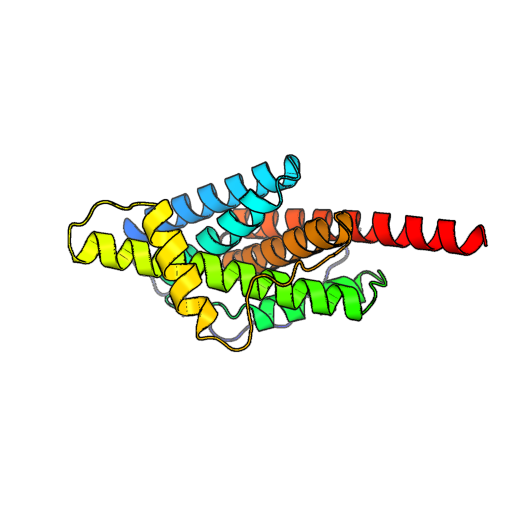? -3.366 -1.683 20.771 1.00 90.81 87 SER A C 1
ATOM 703 O O . SER A 1 87 ? -3.325 -0.619 21.386 1.00 90.81 87 SER A O 1
ATOM 705 N N . GLY A 1 88 ? -4.371 -2.555 20.933 1.00 88.94 88 GLY A N 1
ATOM 706 C CA . GLY A 1 88 ? -5.521 -2.329 21.814 1.00 88.94 88 GLY A CA 1
ATOM 707 C C . GLY A 1 88 ? -6.569 -1.360 21.251 1.00 88.94 88 GLY A C 1
ATOM 708 O O . GLY A 1 88 ? -7.551 -1.062 21.933 1.00 88.94 88 GLY A O 1
ATOM 709 N N . ILE A 1 89 ? -6.391 -0.882 20.016 1.00 89.88 89 ILE A N 1
ATOM 710 C CA . ILE A 1 89 ? -7.343 -0.003 19.333 1.00 89.88 89 ILE A CA 1
ATOM 711 C C . ILE A 1 89 ? -8.533 -0.839 18.849 1.00 89.88 89 ILE A C 1
ATOM 713 O O . ILE A 1 89 ? -8.362 -1.855 18.172 1.00 89.88 89 ILE A O 1
ATOM 717 N N . LYS A 1 90 ? -9.761 -0.406 19.162 1.00 86.62 90 LYS A N 1
ATOM 718 C CA . LYS A 1 90 ? -10.983 -1.057 18.670 1.00 86.62 90 LYS A CA 1
ATOM 719 C C . LYS A 1 90 ? -11.544 -0.282 17.485 1.00 86.62 90 LYS A C 1
ATOM 721 O O . LYS A 1 90 ? -12.049 0.821 17.652 1.00 86.62 90 LYS A O 1
ATOM 726 N N . ILE A 1 91 ? -11.496 -0.897 16.309 1.00 84.56 91 ILE A N 1
ATOM 727 C CA . ILE A 1 91 ? -12.170 -0.409 15.100 1.00 84.56 91 ILE A CA 1
ATOM 728 C C . ILE A 1 91 ? -13.398 -1.289 14.850 1.00 84.56 91 ILE A C 1
ATOM 730 O O . ILE A 1 91 ? -13.291 -2.516 14.987 1.00 84.56 91 ILE A O 1
ATOM 734 N N . PRO A 1 92 ? -14.554 -0.721 14.465 1.00 85.81 92 PRO A N 1
ATOM 735 C CA . PRO A 1 92 ? -15.699 -1.513 14.038 1.00 85.81 92 PRO A CA 1
ATOM 736 C C . PRO A 1 92 ? -15.315 -2.485 12.913 1.00 85.81 92 PRO A C 1
ATOM 738 O O . PRO A 1 92 ? -14.716 -2.107 11.904 1.00 85.81 92 PRO A O 1
ATOM 741 N N . LYS A 1 93 ? -15.679 -3.766 13.064 1.00 87.25 93 LYS A N 1
ATOM 742 C CA . LYS A 1 93 ? -15.371 -4.810 12.064 1.00 87.25 93 LYS A CA 1
ATOM 743 C C . LYS A 1 93 ? -15.921 -4.464 10.679 1.00 87.25 93 LYS A C 1
ATOM 745 O O . LYS A 1 93 ? -15.320 -4.822 9.667 1.00 87.25 93 LYS A O 1
ATOM 750 N N . GLU A 1 94 ? -17.062 -3.783 10.637 1.00 88.31 94 GLU A N 1
ATOM 751 C CA . GLU A 1 94 ? -17.700 -3.329 9.404 1.00 88.31 94 GLU A CA 1
ATOM 752 C C . GLU A 1 94 ? -16.856 -2.288 8.670 1.00 88.31 94 GLU A C 1
ATOM 754 O O . GLU A 1 94 ? -16.659 -2.424 7.463 1.00 88.31 94 GLU A O 1
ATOM 759 N N . ASP A 1 95 ? -16.276 -1.322 9.381 1.00 88.50 95 ASP A N 1
ATOM 760 C CA . ASP A 1 95 ? -15.422 -0.298 8.774 1.00 88.50 95 ASP A CA 1
ATOM 761 C C . ASP A 1 95 ? -14.115 -0.890 8.259 1.00 88.50 95 ASP A C 1
ATOM 763 O O . ASP A 1 95 ? -13.686 -0.584 7.147 1.00 88.50 95 ASP A O 1
ATOM 767 N N . PHE A 1 96 ? -13.529 -1.842 8.989 1.00 89.81 96 PHE A N 1
ATOM 768 C CA . PHE A 1 96 ? -12.363 -2.557 8.477 1.00 89.81 96 PHE A CA 1
ATOM 769 C C . PHE A 1 96 ? -12.707 -3.420 7.249 1.00 89.81 96 PHE A C 1
ATOM 771 O O . PHE A 1 96 ? -11.932 -3.497 6.295 1.00 89.81 96 PHE A O 1
ATOM 778 N N . LYS A 1 97 ? -13.902 -4.027 7.205 1.00 91.12 97 LYS A N 1
ATOM 779 C CA . LYS A 1 97 ? -14.394 -4.764 6.027 1.00 91.12 97 LYS A CA 1
ATOM 780 C C . LYS A 1 97 ? -14.603 -3.839 4.824 1.00 91.12 97 LYS A C 1
ATOM 782 O O . LYS A 1 97 ? -14.222 -4.210 3.710 1.00 91.12 97 LYS A O 1
ATOM 787 N N . LYS A 1 98 ? -15.167 -2.646 5.035 1.00 90.88 98 LYS A N 1
ATOM 788 C CA . LYS A 1 98 ? -15.269 -1.593 4.013 1.00 90.88 98 LYS A CA 1
ATOM 789 C C . LYS A 1 98 ? -13.881 -1.188 3.516 1.00 90.88 98 LYS A C 1
ATOM 791 O O . LYS A 1 98 ? -13.658 -1.168 2.309 1.00 90.88 98 LYS A O 1
ATOM 796 N N . PHE A 1 99 ? -12.919 -1.000 4.417 1.00 91.31 99 PHE A N 1
ATOM 797 C CA . PHE A 1 99 ? -11.539 -0.678 4.052 1.00 91.31 99 PHE A CA 1
ATOM 798 C C . PHE A 1 99 ? -10.877 -1.776 3.204 1.00 91.31 99 PHE A C 1
ATOM 800 O O . PHE A 1 99 ? -10.279 -1.482 2.168 1.00 91.31 99 PHE A O 1
ATOM 807 N N . LYS A 1 100 ? -11.046 -3.060 3.566 1.00 91.88 100 LYS A N 1
ATOM 808 C CA . LYS A 1 100 ? -10.557 -4.181 2.739 1.00 91.88 100 LYS A CA 1
ATOM 809 C C . LYS A 1 100 ? -11.138 -4.124 1.321 1.00 91.88 100 LYS A C 1
ATOM 811 O O . LYS A 1 100 ? -10.401 -4.323 0.356 1.00 91.88 100 LYS A O 1
ATOM 816 N N . LYS A 1 101 ? -12.439 -3.842 1.173 1.00 89.88 101 LYS A N 1
ATOM 817 C CA . LYS A 1 101 ? -13.072 -3.662 -0.148 1.00 89.88 101 LYS A CA 1
ATOM 818 C C . LYS A 1 101 ? -12.477 -2.466 -0.900 1.00 89.88 101 LYS A C 1
ATOM 820 O O . LYS A 1 101 ? -12.121 -2.611 -2.067 1.00 89.88 101 LYS A O 1
ATOM 825 N N . PHE A 1 102 ? -12.310 -1.330 -0.229 1.00 89.25 102 PHE A N 1
ATOM 826 C CA . PHE A 1 102 ? -11.736 -0.112 -0.801 1.00 89.25 102 PHE A CA 1
ATOM 827 C C . PHE A 1 102 ? -10.333 -0.342 -1.373 1.00 89.25 102 PHE A C 1
ATOM 829 O O . PHE A 1 102 ? -10.088 -0.044 -2.543 1.00 89.25 102 PHE A O 1
ATOM 836 N N . ILE A 1 103 ? -9.433 -0.971 -0.612 1.00 90.81 103 ILE A N 1
ATOM 837 C CA . ILE A 1 103 ? -8.086 -1.306 -1.095 1.00 90.81 103 ILE A CA 1
ATOM 838 C C . ILE A 1 103 ? -8.132 -2.262 -2.294 1.00 90.81 103 ILE A C 1
ATOM 840 O O . ILE A 1 103 ? -7.365 -2.086 -3.243 1.00 90.81 103 ILE A O 1
ATOM 844 N N . LYS A 1 104 ? -9.050 -3.238 -2.309 1.00 88.75 104 LYS A N 1
ATOM 845 C CA . LYS A 1 104 ? -9.227 -4.148 -3.456 1.00 88.75 104 LYS A CA 1
ATOM 846 C C . LYS A 1 104 ? -9.690 -3.415 -4.716 1.00 88.75 104 LYS A C 1
ATOM 848 O O . LYS A 1 104 ? -9.169 -3.697 -5.795 1.00 88.75 104 LYS A O 1
ATOM 853 N N . LEU A 1 105 ? -10.605 -2.455 -4.592 1.00 86.38 105 LEU A N 1
ATOM 854 C CA . LEU A 1 105 ? -11.044 -1.623 -5.718 1.00 86.38 105 LEU A CA 1
ATOM 855 C C . LEU A 1 105 ? -9.907 -0.744 -6.246 1.00 86.38 105 LEU A C 1
ATOM 857 O O . LEU A 1 105 ? -9.666 -0.712 -7.454 1.00 86.38 105 LEU A O 1
ATOM 861 N N . LYS A 1 106 ? -9.149 -0.092 -5.353 1.00 87.19 106 LYS A N 1
ATOM 862 C CA . LYS A 1 106 ? -7.971 0.699 -5.744 1.00 87.19 106 LYS A CA 1
ATOM 863 C C . LYS A 1 106 ? -6.926 -0.167 -6.447 1.00 87.19 106 LYS A C 1
ATOM 865 O O . LYS A 1 106 ? -6.415 0.246 -7.483 1.00 87.19 106 LYS A O 1
ATOM 870 N N . LYS A 1 107 ? -6.682 -1.388 -5.959 1.00 88.06 107 LYS A N 1
ATOM 871 C CA . LYS A 1 107 ? -5.813 -2.365 -6.627 1.00 88.06 107 LYS A CA 1
ATOM 872 C C . LYS A 1 107 ? -6.308 -2.684 -8.040 1.00 88.06 107 LYS A C 1
ATOM 874 O O . LYS A 1 107 ? -5.527 -2.580 -8.975 1.00 88.06 107 LYS A O 1
ATOM 879 N N . LYS A 1 108 ? -7.595 -3.018 -8.210 1.00 86.56 108 LYS A N 1
ATOM 880 C CA . LYS A 1 108 ? -8.192 -3.332 -9.524 1.00 86.56 108 LYS A CA 1
ATOM 881 C C . LYS A 1 108 ? -8.019 -2.173 -10.512 1.00 86.56 108 LYS A C 1
ATOM 883 O O . LYS A 1 108 ? -7.629 -2.400 -11.652 1.00 86.56 108 LYS A O 1
ATOM 888 N N . ARG A 1 109 ? -8.260 -0.933 -10.066 1.00 85.94 109 ARG A N 1
ATOM 889 C CA . ARG A 1 109 ? -8.075 0.276 -10.885 1.00 85.94 109 ARG A CA 1
ATOM 890 C C . ARG A 1 109 ? -6.618 0.467 -11.304 1.00 85.94 109 ARG A C 1
ATOM 892 O O . ARG A 1 109 ? -6.346 0.786 -12.456 1.00 85.94 109 ARG A O 1
ATOM 899 N N . VAL A 1 110 ? -5.690 0.282 -10.369 1.00 85.81 110 VAL A N 1
ATOM 900 C CA . VAL A 1 110 ? -4.257 0.430 -10.627 1.00 85.81 110 VAL A CA 1
ATOM 901 C C . VAL A 1 110 ? -3.755 -0.665 -11.571 1.00 85.81 110 VAL A C 1
ATOM 903 O O . VAL A 1 110 ? -3.132 -0.346 -12.578 1.00 85.81 110 VAL A O 1
ATOM 906 N N . ASP A 1 111 ? -4.080 -1.931 -11.309 1.00 86.06 111 ASP A N 1
ATOM 907 C CA . ASP A 1 111 ? -3.703 -3.060 -12.168 1.00 86.06 111 ASP A CA 1
ATOM 908 C C . ASP A 1 111 ? -4.237 -2.891 -13.597 1.00 86.06 111 ASP A C 1
ATOM 910 O O . ASP A 1 111 ? -3.506 -3.142 -14.553 1.00 86.06 111 ASP A O 1
ATOM 914 N N . HIS A 1 112 ? -5.483 -2.421 -13.746 1.00 89.00 112 HIS A N 1
ATOM 915 C CA . HIS A 1 112 ? -6.060 -2.109 -15.052 1.00 89.00 112 HIS A CA 1
ATOM 916 C C . HIS A 1 112 ? -5.228 -1.074 -15.802 1.00 89.00 112 HIS A C 1
ATOM 918 O O . HIS A 1 112 ? -4.833 -1.306 -16.942 1.00 89.00 112 HIS A O 1
ATOM 924 N N . LYS A 1 113 ? -4.912 0.044 -15.141 1.00 88.56 113 LYS A N 1
ATOM 925 C CA . LYS A 1 113 ? -4.102 1.104 -15.735 1.00 88.56 113 LYS A CA 1
ATOM 926 C C . LYS A 1 113 ? -2.753 0.574 -16.220 1.00 88.56 113 LYS A C 1
ATOM 928 O O . LYS A 1 113 ? -2.314 0.932 -17.307 1.00 88.56 113 LYS A O 1
ATOM 933 N N . TYR A 1 114 ? -2.096 -0.278 -15.436 1.00 85.44 114 TYR A N 1
ATOM 934 C CA . TYR A 1 114 ? -0.819 -0.868 -15.836 1.00 85.44 114 TYR A CA 1
ATOM 935 C C . TYR A 1 114 ? -0.942 -1.838 -17.002 1.00 85.44 114 TYR A C 1
ATOM 937 O O . TYR A 1 114 ? -0.093 -1.805 -17.890 1.00 85.44 114 TYR A O 1
ATOM 945 N N . ALA A 1 115 ? -1.980 -2.675 -17.019 1.00 88.25 115 ALA A N 1
ATOM 946 C CA . ALA A 1 115 ? -2.257 -3.548 -18.153 1.00 88.25 115 ALA A CA 1
ATOM 947 C C . ALA A 1 115 ? -2.477 -2.722 -19.428 1.00 88.25 115 ALA A C 1
ATOM 949 O O . ALA A 1 115 ? -1.806 -2.956 -20.426 1.00 88.25 115 ALA A O 1
ATOM 950 N N . TYR A 1 116 ? -3.297 -1.673 -19.345 1.00 90.25 116 TYR A N 1
ATOM 951 C CA . TYR A 1 116 ? -3.548 -0.763 -20.458 1.00 90.25 116 TYR A CA 1
ATOM 952 C C . TYR A 1 116 ? -2.266 -0.067 -20.941 1.00 90.25 116 TYR A C 1
ATOM 954 O O . TYR A 1 116 ? -1.974 -0.046 -22.131 1.00 90.25 116 TYR A O 1
ATOM 962 N N . MET A 1 117 ? -1.443 0.461 -20.025 1.00 88.75 117 MET A N 1
ATOM 963 C CA . MET A 1 117 ? -0.155 1.077 -20.377 1.00 88.75 117 MET A CA 1
ATOM 964 C C . MET A 1 117 ? 0.811 0.084 -21.034 1.00 88.75 117 MET A C 1
ATOM 966 O O . MET A 1 117 ? 1.551 0.458 -21.943 1.00 88.75 117 MET A O 1
ATOM 970 N N . LYS A 1 118 ? 0.817 -1.173 -20.577 1.00 88.31 118 LYS A N 1
ATOM 971 C CA . LYS A 1 118 ? 1.623 -2.240 -21.172 1.00 88.31 118 LYS A CA 1
ATOM 972 C C . LYS A 1 118 ? 1.160 -2.546 -22.596 1.00 88.31 118 LYS A C 1
ATOM 974 O O . LYS A 1 118 ? 2.011 -2.698 -23.468 1.00 88.31 118 LYS A O 1
ATOM 979 N N . ASP A 1 119 ? -0.148 -2.590 -22.829 1.00 90.62 119 ASP A N 1
ATOM 980 C CA . ASP A 1 119 ? -0.718 -2.810 -24.158 1.00 90.62 119 ASP A CA 1
ATOM 981 C C . ASP A 1 119 ? -0.381 -1.638 -25.092 1.00 90.62 119 ASP A C 1
ATOM 983 O O . ASP A 1 119 ? 0.138 -1.860 -26.184 1.00 90.62 119 ASP A O 1
ATOM 987 N N . CYS A 1 120 ? -0.547 -0.389 -24.639 1.00 90.88 120 CYS A N 1
ATOM 988 C CA . CYS A 1 120 ? -0.110 0.801 -25.377 1.00 90.88 120 CYS A CA 1
ATOM 989 C C . CYS A 1 120 ? 1.358 0.697 -25.811 1.00 90.88 120 CYS A C 1
ATOM 991 O O . CYS A 1 120 ? 1.670 0.871 -26.987 1.00 90.88 120 CYS A O 1
ATOM 993 N N . LEU A 1 121 ? 2.254 0.348 -24.882 1.00 91.25 121 LEU A N 1
ATOM 994 C CA . LEU A 1 121 ? 3.675 0.184 -25.178 1.00 91.25 121 LEU A CA 1
ATOM 995 C C . LEU A 1 121 ? 3.933 -0.944 -26.188 1.00 91.25 121 LEU A C 1
ATOM 997 O O . LEU A 1 121 ? 4.733 -0.767 -27.102 1.00 91.25 121 LEU A O 1
ATOM 1001 N N . ALA A 1 122 ? 3.261 -2.088 -26.038 1.00 91.69 122 ALA A N 1
ATOM 1002 C CA . ALA A 1 122 ? 3.433 -3.247 -26.914 1.00 91.69 122 ALA A CA 1
ATOM 1003 C C . ALA A 1 122 ? 2.982 -2.975 -28.358 1.00 91.69 122 ALA A C 1
ATOM 1005 O O . ALA A 1 122 ? 3.599 -3.479 -29.294 1.00 91.69 122 ALA A O 1
ATOM 1006 N N . TYR A 1 123 ? 1.938 -2.163 -28.539 1.00 93.50 123 TYR A N 1
ATOM 1007 C CA . TYR A 1 123 ? 1.405 -1.798 -29.855 1.00 93.50 123 TYR A CA 1
ATOM 1008 C C . TYR A 1 123 ? 1.942 -0.461 -30.393 1.00 93.50 123 TYR A C 1
ATOM 1010 O O . TYR A 1 123 ? 1.529 -0.034 -31.469 1.00 93.50 123 TYR A O 1
ATOM 1018 N N . GLY A 1 124 ? 2.848 0.211 -29.671 1.00 91.00 124 GLY A N 1
ATOM 1019 C CA . GLY A 1 124 ? 3.387 1.516 -30.071 1.00 91.00 124 GLY A CA 1
ATOM 1020 C C . GLY A 1 124 ? 2.346 2.643 -30.079 1.00 91.00 124 GLY A C 1
ATOM 1021 O O . GLY A 1 124 ? 2.488 3.606 -30.827 1.00 91.00 124 GLY A O 1
ATOM 1022 N N . ILE A 1 125 ? 1.288 2.514 -29.275 1.00 92.94 125 ILE A N 1
ATOM 1023 C CA . ILE A 1 125 ? 0.195 3.484 -29.162 1.00 92.94 125 ILE A CA 1
ATOM 1024 C C . ILE A 1 125 ? 0.483 4.423 -27.987 1.00 92.94 125 ILE A C 1
ATOM 1026 O O . ILE A 1 125 ? 0.919 3.990 -26.919 1.00 92.94 125 ILE A O 1
ATOM 1030 N N . GLU A 1 126 ? 0.212 5.717 -28.155 1.00 91.75 126 GLU A N 1
ATOM 1031 C CA . GLU A 1 126 ? 0.340 6.686 -27.068 1.00 91.75 126 GLU A CA 1
ATOM 1032 C C . GLU A 1 126 ? -0.710 6.440 -25.970 1.00 91.75 126 GLU A C 1
ATOM 1034 O O . GLU A 1 126 ? -1.884 6.172 -26.236 1.00 91.75 126 GLU A O 1
ATOM 1039 N N . TYR A 1 127 ? -0.291 6.540 -24.707 1.00 91.88 127 TYR A N 1
ATOM 1040 C CA . TYR A 1 127 ? -1.203 6.410 -23.576 1.00 91.88 127 TYR A CA 1
ATOM 1041 C C . TYR A 1 127 ? -2.201 7.577 -23.542 1.00 91.88 127 TYR A C 1
ATOM 1043 O O . TYR A 1 127 ? -1.816 8.733 -23.375 1.00 91.88 127 TYR A O 1
ATOM 1051 N N . ASN A 1 128 ? -3.495 7.255 -23.585 1.00 93.25 128 ASN A N 1
ATOM 1052 C CA . ASN A 1 128 ? -4.582 8.207 -23.380 1.00 93.25 128 ASN A CA 1
ATOM 1053 C C . ASN A 1 128 ? -5.367 7.849 -22.106 1.00 93.25 128 ASN A C 1
ATOM 1055 O O . ASN A 1 128 ? -5.923 6.757 -21.989 1.00 93.25 128 ASN A O 1
ATOM 1059 N N . ALA A 1 129 ? -5.413 8.778 -21.147 1.00 88.81 129 ALA A N 1
ATOM 1060 C CA . ALA A 1 129 ? -6.042 8.552 -19.845 1.00 88.81 129 ALA A CA 1
ATOM 1061 C C . ALA A 1 129 ? -7.574 8.446 -19.901 1.00 88.81 129 ALA A C 1
ATOM 1063 O O . ALA A 1 129 ? -8.161 7.758 -19.070 1.00 88.81 129 ALA A O 1
ATOM 1064 N N . GLU A 1 130 ? -8.216 9.128 -20.848 1.00 89.81 130 GLU A N 1
ATOM 1065 C CA . GLU A 1 130 ? -9.668 9.093 -21.017 1.00 89.81 130 GLU A CA 1
ATOM 1066 C C . GLU A 1 130 ? -10.107 7.757 -21.620 1.00 89.81 130 GLU A C 1
ATOM 1068 O O . GLU A 1 130 ? -10.994 7.100 -21.078 1.00 89.81 130 GLU A O 1
ATOM 1073 N N . LEU A 1 131 ? -9.417 7.294 -22.667 1.00 90.38 131 LEU A N 1
ATOM 1074 C CA . LEU A 1 131 ? -9.670 5.981 -23.267 1.00 90.38 131 LEU A CA 1
ATOM 1075 C C . LEU A 1 131 ? -9.419 4.842 -22.275 1.00 90.38 131 LEU A C 1
ATOM 1077 O O . LEU A 1 131 ? -10.224 3.920 -22.184 1.00 90.38 131 LEU A O 1
ATOM 1081 N N . GLU A 1 132 ? -8.353 4.936 -21.477 1.00 92.00 132 GLU A N 1
ATOM 1082 C CA . GLU A 1 132 ? -8.076 3.972 -20.409 1.00 92.00 132 GLU A CA 1
ATOM 1083 C C . GLU A 1 132 ? -9.206 3.925 -19.371 1.00 92.00 132 GLU A C 1
ATOM 1085 O O . GLU A 1 132 ? -9.579 2.850 -18.896 1.00 92.00 132 GLU A O 1
ATOM 1090 N N . TYR A 1 133 ? -9.770 5.083 -19.018 1.00 87.31 133 TYR A N 1
ATOM 1091 C CA . TYR A 1 133 ? -10.888 5.151 -18.085 1.00 87.31 133 TYR A CA 1
ATOM 1092 C C . TYR A 1 133 ? -12.169 4.550 -18.677 1.00 87.31 133 TYR A C 1
ATOM 1094 O O . TYR A 1 133 ? -12.857 3.788 -17.998 1.00 87.31 133 TYR A O 1
ATOM 1102 N N . LEU A 1 134 ? -12.468 4.832 -19.947 1.00 87.69 134 LEU A N 1
ATOM 1103 C CA . LEU A 1 134 ? -13.615 4.253 -20.648 1.00 87.69 134 LEU A CA 1
ATOM 1104 C C . LEU A 1 134 ? -13.496 2.727 -20.781 1.00 87.69 134 LEU A C 1
ATOM 1106 O O . LEU A 1 134 ? -14.468 2.023 -20.501 1.00 87.69 134 LEU A O 1
ATOM 1110 N N . ASP A 1 135 ? -12.310 2.209 -21.116 1.00 88.81 135 ASP A N 1
ATOM 1111 C CA . ASP A 1 135 ? -12.025 0.765 -21.159 1.00 88.81 135 ASP A CA 1
ATOM 1112 C C . ASP A 1 135 ? -12.237 0.111 -19.782 1.00 88.81 135 ASP A C 1
ATOM 1114 O O . ASP A 1 135 ? -12.900 -0.926 -19.665 1.00 88.81 135 ASP A O 1
ATOM 1118 N N . PHE A 1 136 ? -11.781 0.770 -18.710 1.00 86.81 136 PHE A N 1
ATOM 1119 C CA . PHE A 1 136 ? -12.017 0.304 -17.343 1.00 86.81 136 PHE A CA 1
ATOM 1120 C C . PHE A 1 136 ? -13.507 0.216 -17.010 1.00 86.81 136 PHE A C 1
ATOM 1122 O O . PHE A 1 136 ? -13.950 -0.789 -16.443 1.00 86.81 136 PHE A O 1
ATOM 1129 N N . LEU A 1 137 ? -14.285 1.247 -17.353 1.00 83.88 137 LEU A N 1
ATOM 1130 C CA . LEU A 1 137 ? -15.728 1.270 -17.116 1.00 83.88 137 LEU A CA 1
ATOM 1131 C C . LEU A 1 137 ? -16.441 0.183 -17.921 1.00 83.88 137 LEU A C 1
ATOM 1133 O O . LEU A 1 137 ? -17.285 -0.528 -17.377 1.00 83.88 137 LEU A O 1
ATOM 1137 N N . GLN A 1 138 ? -16.080 0.003 -19.191 1.00 84.75 138 GLN A N 1
ATOM 1138 C CA . GLN A 1 138 ? -16.671 -1.019 -20.053 1.00 84.75 138 GLN A CA 1
ATOM 1139 C C . GLN A 1 138 ? -16.412 -2.431 -19.516 1.00 84.75 138 GLN A C 1
ATOM 1141 O O . GLN A 1 138 ? -17.345 -3.225 -19.389 1.00 84.75 138 GLN A O 1
ATOM 1146 N N . LYS A 1 139 ? -15.170 -2.734 -19.122 1.00 80.88 139 LYS A N 1
ATOM 1147 C CA . LYS A 1 139 ? -14.811 -4.021 -18.503 1.00 80.88 139 LYS A CA 1
ATOM 1148 C C . LYS A 1 139 ? -15.477 -4.222 -17.144 1.00 80.88 139 LYS A C 1
ATOM 1150 O O . LYS A 1 139 ? -15.769 -5.353 -16.763 1.00 80.88 139 LYS A O 1
ATOM 1155 N N . SER A 1 140 ? -15.734 -3.137 -16.419 1.00 73.19 140 SER A N 1
ATOM 1156 C CA . SER A 1 140 ? -16.356 -3.176 -15.096 1.00 73.19 140 SER A CA 1
ATOM 1157 C C . SER A 1 140 ? -17.875 -3.329 -15.127 1.00 73.19 140 SER A C 1
ATOM 1159 O O . SER A 1 140 ? -18.414 -3.952 -14.222 1.00 73.19 140 SER A O 1
ATOM 1161 N N . LYS A 1 141 ? -18.571 -2.838 -16.162 1.00 66.31 141 LYS A N 1
ATOM 1162 C CA . LYS A 1 141 ? -20.023 -3.056 -16.340 1.00 66.31 141 LYS A CA 1
ATOM 1163 C C . LYS A 1 141 ? -20.389 -4.528 -16.548 1.00 66.31 141 LYS A C 1
ATOM 1165 O O . LYS A 1 141 ? -21.491 -4.936 -16.201 1.00 66.31 141 LYS A O 1
ATOM 1170 N N . ASN A 1 142 ? -19.456 -5.320 -17.070 1.00 59.88 142 ASN A N 1
ATOM 1171 C CA . ASN A 1 142 ? -19.610 -6.767 -17.225 1.00 59.88 142 ASN A CA 1
ATOM 1172 C C . ASN A 1 142 ? -19.227 -7.551 -15.954 1.00 59.88 142 ASN A C 1
ATOM 1174 O O . ASN A 1 142 ? -19.338 -8.776 -15.935 1.00 59.88 142 ASN A O 1
ATOM 1178 N N . ASP A 1 143 ? -18.772 -6.869 -14.898 1.00 59.62 143 ASP A N 1
ATOM 1179 C CA . ASP A 1 143 ? -18.483 -7.465 -13.598 1.00 59.62 143 ASP A CA 1
ATOM 1180 C C . ASP A 1 143 ? -19.680 -7.209 -12.661 1.00 59.62 143 ASP A C 1
ATOM 1182 O O . ASP A 1 143 ? -19.940 -6.057 -12.305 1.00 59.62 143 ASP A O 1
ATOM 1186 N N . PRO A 1 144 ? -20.418 -8.246 -12.214 1.00 50.22 144 PRO A N 1
ATOM 1187 C CA . PRO A 1 144 ? -21.551 -8.078 -11.297 1.00 50.22 144 PRO A CA 1
ATOM 1188 C C . PRO A 1 144 ? -21.153 -7.456 -9.943 1.00 50.22 144 PRO A C 1
ATOM 1190 O O . PRO A 1 144 ? -22.019 -7.087 -9.152 1.00 50.22 144 PRO A O 1
ATOM 1193 N N . LYS A 1 145 ? -19.849 -7.301 -9.666 1.00 55.53 145 LYS A N 1
ATOM 1194 C CA . LYS A 1 145 ? -19.300 -6.485 -8.576 1.00 55.53 145 LYS A CA 1
ATOM 1195 C C . LYS A 1 145 ? -18.929 -5.096 -9.107 1.00 55.53 145 LYS A C 1
ATOM 1197 O O . LYS A 1 145 ? -17.752 -4.787 -9.302 1.00 55.53 145 LYS A O 1
ATOM 1202 N N . ASN A 1 146 ? -19.949 -4.277 -9.347 1.00 52.31 146 ASN A N 1
ATOM 1203 C CA . ASN A 1 146 ? -19.813 -2.901 -9.821 1.00 52.31 146 ASN A CA 1
ATOM 1204 C C . ASN A 1 146 ? -18.824 -2.095 -8.930 1.00 52.31 146 ASN A C 1
ATOM 1206 O O . ASN A 1 146 ? -19.006 -2.063 -7.710 1.00 52.31 146 ASN A O 1
ATOM 1210 N N . PRO A 1 147 ? -17.762 -1.476 -9.483 1.00 54.44 147 PRO A N 1
ATOM 1211 C CA . PRO A 1 147 ? -16.712 -0.811 -8.702 1.00 54.44 147 PRO A CA 1
ATOM 1212 C C . PRO A 1 147 ? -17.046 0.608 -8.217 1.00 54.44 147 PRO A C 1
ATOM 1214 O O . PRO A 1 147 ? -16.205 1.209 -7.551 1.00 54.44 147 PRO A O 1
ATOM 1217 N N . GLU A 1 148 ? -18.227 1.143 -8.534 1.00 53.47 148 GLU A N 1
ATOM 1218 C CA . GLU A 1 148 ? -18.654 2.496 -8.138 1.00 53.47 148 GLU A CA 1
ATOM 1219 C C . GLU A 1 148 ? -19.509 2.538 -6.859 1.00 53.47 148 GLU A C 1
ATOM 1221 O O . GLU A 1 148 ? -20.129 3.557 -6.571 1.00 53.47 148 GLU A O 1
ATOM 1226 N N . GLU A 1 149 ? -19.540 1.469 -6.051 1.00 58.69 149 GLU A N 1
ATOM 1227 C CA . GLU A 1 149 ? -20.023 1.615 -4.671 1.00 58.69 149 GLU A CA 1
ATOM 1228 C C . GLU A 1 149 ? -19.143 2.661 -3.970 1.00 58.69 149 GLU A C 1
ATOM 1230 O O . GLU A 1 149 ? -17.953 2.430 -3.736 1.00 58.69 149 GLU A O 1
ATOM 1235 N N . GLU A 1 150 ? -19.716 3.822 -3.649 1.00 62.03 150 GLU A N 1
ATOM 1236 C CA . GLU A 1 150 ? -19.066 4.814 -2.803 1.00 62.03 150 GLU A CA 1
ATOM 1237 C C . GLU A 1 150 ? -18.888 4.193 -1.414 1.00 62.03 150 GLU A C 1
ATOM 1239 O O . GLU A 1 150 ? -19.815 4.089 -0.607 1.00 62.03 150 GLU A O 1
ATOM 1244 N N . ILE A 1 151 ? -17.686 3.681 -1.153 1.00 74.44 151 ILE A N 1
ATOM 1245 C CA . ILE A 1 151 ? -17.367 3.077 0.134 1.00 74.44 151 ILE A CA 1
ATOM 1246 C C . ILE A 1 151 ? -17.111 4.210 1.122 1.00 74.44 151 ILE A C 1
ATOM 1248 O O . ILE A 1 151 ? -15.996 4.713 1.235 1.00 74.44 151 ILE A O 1
ATOM 1252 N N . LEU A 1 152 ? -18.155 4.583 1.856 1.00 75.94 152 LEU A N 1
ATOM 1253 C CA . LEU A 1 152 ? -18.070 5.572 2.922 1.00 75.94 152 LEU A CA 1
ATOM 1254 C C . LEU A 1 152 ? -17.360 4.976 4.147 1.00 75.94 152 LEU A C 1
ATOM 1256 O O . LEU A 1 152 ? -17.878 4.073 4.817 1.00 75.94 152 LEU A O 1
ATOM 1260 N N . ILE A 1 153 ? -16.165 5.493 4.427 1.00 82.62 153 ILE A N 1
ATOM 1261 C CA . ILE A 1 153 ? -15.332 5.180 5.593 1.00 82.62 153 ILE A CA 1
ATOM 1262 C C . ILE A 1 153 ? -14.927 6.513 6.229 1.00 82.62 153 ILE A C 1
ATOM 1264 O O . ILE A 1 153 ? -14.708 7.490 5.516 1.00 82.62 153 ILE A O 1
ATOM 1268 N N . SER A 1 154 ? -14.809 6.563 7.559 1.00 84.94 154 SER A N 1
ATOM 1269 C CA . SER A 1 154 ? -14.193 7.712 8.234 1.00 84.94 154 SER A CA 1
ATOM 1270 C C . SER A 1 154 ? -12.821 8.012 7.622 1.00 84.94 154 SER A C 1
ATOM 1272 O O . SER A 1 154 ? -11.999 7.107 7.450 1.00 84.94 154 SER A O 1
ATOM 1274 N N . ALA A 1 155 ? -12.554 9.288 7.333 1.00 85.81 155 ALA A N 1
ATOM 1275 C CA . ALA A 1 155 ? -11.294 9.727 6.739 1.00 85.81 155 ALA A CA 1
ATOM 1276 C C . ALA A 1 155 ? -10.079 9.308 7.584 1.00 85.81 155 ALA A C 1
ATOM 1278 O O . ALA A 1 155 ? -9.037 8.951 7.034 1.00 85.81 155 ALA A O 1
ATOM 1279 N N . ARG A 1 156 ? -10.206 9.284 8.921 1.00 88.38 156 ARG A N 1
ATOM 1280 C CA . ARG A 1 156 ? -9.117 8.843 9.807 1.00 88.38 156 ARG A CA 1
ATOM 1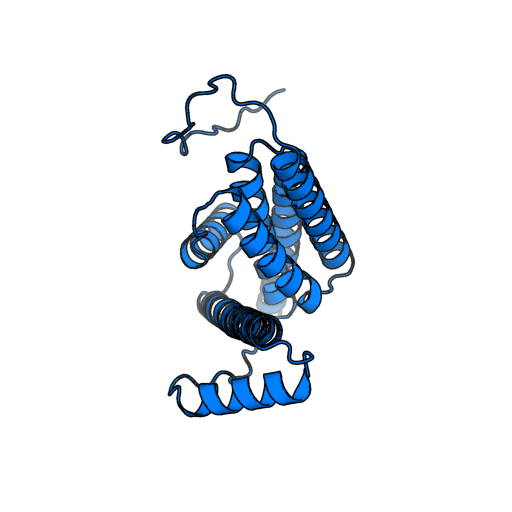281 C C . ARG A 1 156 ? -8.874 7.341 9.723 1.00 88.38 156 ARG A C 1
ATOM 1283 O O . ARG A 1 156 ? -7.719 6.923 9.735 1.00 88.38 156 ARG A O 1
ATOM 1290 N N . ILE A 1 157 ? -9.932 6.539 9.586 1.00 89.44 157 ILE A N 1
ATOM 1291 C CA . ILE A 1 157 ? -9.808 5.093 9.349 1.00 89.44 157 ILE A CA 1
ATOM 1292 C C . ILE A 1 157 ? -9.178 4.844 7.979 1.00 89.44 157 ILE A C 1
ATOM 1294 O O . ILE A 1 157 ? -8.245 4.052 7.872 1.00 89.44 157 ILE A O 1
ATOM 1298 N N . GLU A 1 158 ? -9.636 5.543 6.939 1.00 90.56 158 GLU A N 1
ATOM 1299 C CA . GLU A 1 158 ? -9.098 5.401 5.587 1.00 90.56 158 GLU A CA 1
ATOM 1300 C C . GLU A 1 158 ? -7.597 5.723 5.546 1.00 90.56 158 GLU A C 1
ATOM 1302 O O . GLU A 1 158 ? -6.805 4.900 5.080 1.00 90.56 158 GLU A O 1
ATOM 1307 N N . VAL A 1 159 ? -7.191 6.879 6.082 1.00 91.56 159 VAL A N 1
ATOM 1308 C CA . VAL A 1 159 ? -5.784 7.305 6.147 1.00 91.56 159 VAL A CA 1
ATOM 1309 C C . VAL A 1 159 ? -4.974 6.369 7.044 1.00 91.56 159 VAL A C 1
ATOM 1311 O O . VAL A 1 159 ? -3.934 5.863 6.623 1.00 91.56 159 VAL A O 1
ATOM 1314 N N . GLY A 1 160 ? -5.454 6.091 8.259 1.00 93.69 160 GLY A N 1
ATOM 1315 C CA . GLY A 1 160 ? -4.750 5.271 9.243 1.00 93.69 160 GLY A CA 1
ATOM 1316 C C . GLY A 1 160 ? -4.505 3.844 8.757 1.00 93.69 160 GLY A C 1
ATOM 1317 O O . GLY A 1 160 ? -3.383 3.339 8.823 1.00 93.69 160 GLY A O 1
ATOM 1318 N N . CYS A 1 161 ? -5.524 3.203 8.181 1.00 94.50 161 CYS A N 1
ATOM 1319 C CA . CYS A 1 161 ? -5.375 1.874 7.604 1.00 94.50 161 CYS A CA 1
ATOM 1320 C C . CYS A 1 161 ? -4.533 1.882 6.317 1.00 94.50 161 CYS A C 1
ATOM 1322 O O . CYS A 1 161 ? -3.772 0.941 6.099 1.00 94.50 161 CYS A O 1
ATOM 1324 N N . SER A 1 162 ? -4.593 2.928 5.485 1.00 94.88 162 SER A N 1
ATOM 1325 C CA . SER A 1 162 ? -3.735 3.035 4.288 1.00 94.88 162 SER A CA 1
ATOM 1326 C C . SER A 1 162 ? -2.255 3.162 4.658 1.00 94.88 162 SER A C 1
ATOM 1328 O O . SER A 1 162 ? -1.413 2.488 4.062 1.00 94.88 162 SER A O 1
ATOM 1330 N N . LEU A 1 163 ? -1.942 3.956 5.688 1.00 96.44 163 LEU A N 1
ATOM 1331 C CA . LEU A 1 163 ? -0.599 4.061 6.263 1.00 96.44 163 LEU A CA 1
ATOM 1332 C C . LEU A 1 163 ? -0.114 2.717 6.809 1.00 96.44 163 LEU A C 1
ATOM 1334 O O . LEU A 1 163 ? 1.014 2.319 6.528 1.00 96.44 163 LEU A O 1
ATOM 1338 N N . LEU A 1 164 ? -0.972 1.982 7.522 1.00 96.81 164 LEU A N 1
ATOM 1339 C CA . LEU A 1 164 ? -0.637 0.649 8.022 1.00 96.81 164 LEU A CA 1
ATOM 1340 C C . LEU A 1 164 ? -0.332 -0.340 6.899 1.00 96.81 164 LEU A C 1
ATOM 1342 O O . LEU A 1 164 ? 0.659 -1.058 6.989 1.00 96.81 164 LEU A O 1
ATOM 1346 N N . VAL A 1 165 ? -1.144 -0.382 5.838 1.00 96.75 165 VAL A N 1
ATOM 1347 C CA . VAL A 1 165 ? -0.900 -1.285 4.701 1.00 96.75 165 VAL A CA 1
ATOM 1348 C C . VAL A 1 165 ? 0.411 -0.926 4.002 1.00 96.75 165 VAL A C 1
ATOM 1350 O O . VAL A 1 165 ? 1.216 -1.816 3.734 1.00 96.75 165 VAL A O 1
ATOM 1353 N N . ALA A 1 166 ? 0.656 0.363 3.750 1.00 96.19 166 ALA A N 1
ATOM 1354 C CA . ALA A 1 166 ? 1.903 0.823 3.145 1.00 96.19 166 ALA A CA 1
ATOM 1355 C C . ALA A 1 166 ? 3.120 0.513 4.030 1.00 96.19 166 ALA A C 1
ATOM 1357 O O . ALA A 1 166 ? 4.161 0.090 3.530 1.00 96.19 166 ALA A O 1
ATOM 1358 N N . GLY A 1 167 ? 2.975 0.674 5.345 1.00 96.56 167 GLY A N 1
ATOM 1359 C CA . GLY A 1 167 ? 4.025 0.388 6.309 1.00 96.56 167 GLY A CA 1
ATOM 1360 C C . GLY A 1 167 ? 4.341 -1.100 6.433 1.00 96.56 167 GLY A C 1
ATOM 1361 O O . GLY A 1 167 ? 5.506 -1.474 6.359 1.00 96.56 167 GLY A O 1
ATOM 1362 N N . VAL A 1 168 ? 3.320 -1.959 6.514 1.00 96.75 168 VAL A N 1
ATOM 1363 C CA . VAL A 1 168 ? 3.478 -3.425 6.500 1.00 96.75 168 VAL A CA 1
ATOM 1364 C C . VAL A 1 168 ? 4.148 -3.888 5.209 1.00 96.75 168 VAL A C 1
ATOM 1366 O O . VAL A 1 168 ? 5.058 -4.712 5.247 1.00 96.75 168 VAL A O 1
ATOM 1369 N N . LEU A 1 169 ? 3.739 -3.338 4.063 1.00 95.69 169 LEU A N 1
ATOM 1370 C CA . LEU A 1 169 ? 4.363 -3.646 2.780 1.00 95.69 169 LEU A CA 1
ATOM 1371 C C . LEU A 1 169 ? 5.852 -3.264 2.774 1.00 95.69 169 LEU A C 1
ATOM 1373 O O . LEU A 1 169 ? 6.687 -4.076 2.380 1.00 95.69 169 LEU A O 1
ATOM 1377 N N . ALA A 1 170 ? 6.188 -2.052 3.220 1.00 94.88 170 ALA A N 1
ATOM 1378 C CA . ALA A 1 170 ? 7.570 -1.586 3.295 1.00 94.88 170 ALA A CA 1
ATOM 1379 C C . ALA A 1 170 ? 8.406 -2.408 4.292 1.00 94.88 170 ALA A C 1
ATOM 1381 O O . ALA A 1 170 ? 9.530 -2.776 3.973 1.00 94.88 170 ALA A O 1
ATOM 1382 N N . GLU A 1 171 ? 7.858 -2.765 5.455 1.00 94.88 171 GLU A N 1
ATOM 1383 C CA . GLU A 1 171 ? 8.511 -3.634 6.441 1.00 94.88 171 GLU A CA 1
ATOM 1384 C C . GLU A 1 171 ? 8.842 -5.006 5.828 1.00 94.88 171 GLU A C 1
ATOM 1386 O O . GLU A 1 171 ? 10.000 -5.422 5.832 1.00 94.88 171 GLU A O 1
ATOM 1391 N N . VAL A 1 172 ? 7.858 -5.674 5.212 1.00 92.56 172 VAL A N 1
ATOM 1392 C CA . VAL A 1 172 ? 8.042 -6.995 4.583 1.00 92.56 172 VAL A CA 1
ATOM 1393 C C . VAL A 1 172 ? 9.062 -6.942 3.446 1.00 92.56 172 VAL A C 1
ATOM 1395 O O . VAL A 1 172 ? 9.928 -7.813 3.354 1.00 92.56 172 VAL A O 1
ATOM 1398 N N . VAL A 1 173 ? 8.985 -5.930 2.579 1.00 91.06 173 VAL A N 1
ATOM 1399 C CA . VAL A 1 173 ? 9.925 -5.767 1.460 1.00 91.06 173 VAL A CA 1
ATOM 1400 C C . VAL A 1 173 ? 11.327 -5.425 1.964 1.00 91.06 173 VAL A C 1
ATOM 1402 O O . VAL A 1 173 ? 12.297 -6.023 1.505 1.00 91.06 173 VAL A O 1
ATOM 1405 N N . GLY A 1 174 ? 11.444 -4.514 2.932 1.00 89.06 174 GLY A N 1
ATOM 1406 C CA . GLY A 1 174 ? 12.717 -4.114 3.527 1.00 89.06 174 GLY A CA 1
ATOM 1407 C C . GLY A 1 174 ? 13.439 -5.282 4.194 1.00 89.06 174 GLY A C 1
ATOM 1408 O O . GLY A 1 174 ? 14.643 -5.432 4.002 1.00 89.06 174 GLY A O 1
ATOM 1409 N N . VAL A 1 175 ? 12.707 -6.153 4.896 1.00 89.88 175 VAL A N 1
ATOM 1410 C CA . VAL A 1 175 ? 13.262 -7.383 5.481 1.00 89.88 175 VAL A CA 1
ATOM 1411 C C . VAL A 1 175 ? 13.711 -8.359 4.394 1.00 89.88 175 VAL A C 1
ATOM 1413 O O . VAL A 1 175 ? 14.832 -8.855 4.455 1.00 89.88 175 VAL A O 1
ATOM 1416 N N . ARG A 1 176 ? 12.876 -8.621 3.378 1.00 87.50 176 ARG A N 1
ATOM 1417 C CA . ARG A 1 176 ? 13.207 -9.584 2.311 1.00 87.50 176 ARG A CA 1
ATOM 1418 C C . ARG A 1 176 ? 14.398 -9.157 1.454 1.00 87.50 176 ARG A C 1
ATOM 1420 O O . ARG A 1 176 ? 15.143 -10.018 1.006 1.00 87.50 176 ARG A O 1
ATOM 1427 N N . LEU A 1 177 ? 14.564 -7.856 1.226 1.00 84.75 177 LEU A N 1
ATOM 1428 C CA . LEU A 1 177 ? 15.662 -7.303 0.428 1.00 84.75 177 LEU A CA 1
ATOM 1429 C C . LEU A 1 177 ? 16.890 -6.914 1.260 1.00 84.75 177 LEU A C 1
ATOM 1431 O O . LEU A 1 177 ? 17.892 -6.495 0.690 1.00 84.75 177 LEU A O 1
ATOM 1435 N N . GLY A 1 178 ? 16.824 -6.995 2.593 1.00 84.56 178 GLY A N 1
ATOM 1436 C CA . GLY A 1 178 ? 17.908 -6.527 3.458 1.00 84.56 178 GLY A CA 1
ATOM 1437 C C . GLY A 1 178 ? 18.174 -5.023 3.319 1.00 84.56 178 GLY A C 1
ATOM 1438 O O . GLY A 1 178 ? 19.327 -4.603 3.314 1.00 84.56 178 GLY A O 1
ATOM 1439 N N . LEU A 1 179 ? 17.118 -4.207 3.186 1.00 84.69 179 LEU A N 1
ATOM 1440 C CA . LEU A 1 179 ? 17.186 -2.751 3.001 1.00 84.69 179 LEU A CA 1
ATOM 1441 C C . LEU A 1 179 ? 16.656 -2.013 4.250 1.00 84.69 179 LEU A C 1
ATOM 1443 O O . LEU A 1 179 ? 15.465 -1.683 4.317 1.00 84.69 179 LEU A O 1
ATOM 1447 N N . PRO A 1 180 ? 17.519 -1.672 5.235 1.00 86.12 180 PRO A N 1
ATOM 1448 C CA . PRO A 1 180 ? 17.088 -1.102 6.516 1.00 86.12 180 PRO A CA 1
ATOM 1449 C C . PRO A 1 180 ? 16.356 0.236 6.391 1.00 86.12 180 PRO A C 1
ATOM 1451 O O . PRO A 1 180 ? 15.511 0.566 7.218 1.00 86.12 180 PRO A O 1
ATOM 1454 N N . ILE A 1 181 ? 16.669 1.028 5.363 1.00 85.44 181 ILE A N 1
ATOM 1455 C CA . ILE A 1 181 ? 16.019 2.325 5.122 1.00 85.44 181 ILE A CA 1
ATOM 1456 C C . ILE A 1 181 ? 14.528 2.131 4.815 1.00 85.44 181 ILE A C 1
ATOM 1458 O O . ILE A 1 181 ? 13.690 2.869 5.335 1.00 85.44 181 ILE A O 1
ATOM 1462 N N . ILE A 1 182 ? 14.191 1.111 4.020 1.00 90.25 182 ILE A N 1
ATOM 1463 C CA . ILE A 1 182 ? 12.806 0.767 3.686 1.00 90.25 182 ILE A CA 1
ATOM 1464 C C . ILE A 1 182 ? 12.095 0.200 4.919 1.00 90.25 182 ILE A C 1
ATOM 1466 O O . ILE A 1 182 ? 10.958 0.579 5.192 1.00 90.25 182 ILE A O 1
ATOM 1470 N N . GLN A 1 183 ? 12.776 -0.633 5.709 1.00 90.75 183 GLN A N 1
ATOM 1471 C CA . GLN A 1 183 ? 12.216 -1.159 6.955 1.00 90.75 183 GLN A CA 1
ATOM 1472 C C . GLN A 1 183 ? 11.863 -0.035 7.944 1.00 90.75 183 GLN A C 1
ATOM 1474 O O . GLN A 1 183 ? 10.735 0.021 8.425 1.00 90.75 183 GLN A O 1
ATOM 1479 N N . ARG A 1 184 ? 12.775 0.923 8.167 1.00 90.12 184 ARG A N 1
ATOM 1480 C CA . ARG A 1 184 ? 12.528 2.091 9.037 1.00 90.12 184 ARG A CA 1
ATOM 1481 C C . ARG A 1 184 ? 11.368 2.956 8.551 1.00 90.12 184 ARG A C 1
ATOM 1483 O O . ARG A 1 184 ? 10.659 3.555 9.358 1.00 90.12 184 ARG A O 1
ATOM 1490 N N . LEU A 1 185 ? 11.180 3.062 7.234 1.00 92.19 185 LEU A N 1
ATOM 1491 C CA . LEU A 1 185 ? 9.989 3.705 6.689 1.00 92.19 185 LEU A CA 1
ATOM 1492 C C . LEU A 1 185 ? 8.726 2.913 7.045 1.00 92.19 185 LEU A C 1
ATOM 1494 O O . LEU A 1 185 ? 7.724 3.524 7.410 1.00 92.19 185 LEU A O 1
ATOM 1498 N N . GLY A 1 186 ? 8.779 1.586 6.931 1.00 93.69 186 GLY A N 1
ATOM 1499 C CA . GLY A 1 186 ? 7.704 0.694 7.353 1.00 93.69 186 GLY A CA 1
ATOM 1500 C C . GLY A 1 186 ? 7.265 0.979 8.785 1.00 93.69 186 GLY A C 1
ATOM 1501 O O . GLY A 1 186 ? 6.093 1.276 9.017 1.00 93.69 186 GLY A O 1
ATOM 1502 N N . ASP A 1 187 ? 8.224 1.020 9.711 1.00 93.81 187 ASP A N 1
ATOM 1503 C CA . ASP A 1 187 ? 7.986 1.330 11.126 1.00 93.81 187 ASP A CA 1
ATOM 1504 C C . ASP A 1 187 ? 7.330 2.702 11.317 1.00 93.81 187 ASP A C 1
ATOM 1506 O O . ASP A 1 187 ? 6.347 2.836 12.049 1.00 93.81 187 ASP A O 1
ATOM 1510 N N . PHE A 1 188 ? 7.841 3.724 10.621 1.00 94.62 188 PHE A N 1
ATOM 1511 C CA . PHE A 1 188 ? 7.281 5.075 10.654 1.00 94.62 188 PHE A CA 1
ATOM 1512 C C . PHE A 1 188 ? 5.816 5.094 10.199 1.00 94.62 188 PHE A C 1
ATOM 1514 O O . PHE A 1 188 ? 4.960 5.622 10.906 1.00 94.62 188 PHE A O 1
ATOM 1521 N N . LEU A 1 189 ? 5.515 4.497 9.043 1.00 96.19 189 LEU A N 1
ATOM 1522 C CA . LEU A 1 189 ? 4.161 4.464 8.487 1.00 96.19 189 LEU A CA 1
ATOM 1523 C C . LEU A 1 189 ? 3.203 3.671 9.383 1.00 96.19 189 LEU A C 1
ATOM 1525 O O . LEU A 1 189 ? 2.063 4.093 9.577 1.00 96.19 189 LEU A O 1
ATOM 1529 N N . ILE A 1 190 ? 3.668 2.568 9.976 1.00 96.81 190 ILE A N 1
ATOM 1530 C CA . ILE A 1 190 ? 2.882 1.787 10.935 1.00 96.81 190 ILE A CA 1
ATOM 1531 C C . ILE A 1 190 ? 2.552 2.628 12.167 1.00 96.81 190 ILE A C 1
ATOM 1533 O O . ILE A 1 190 ? 1.384 2.715 12.549 1.00 96.81 190 ILE A O 1
ATOM 1537 N N . ALA A 1 191 ? 3.551 3.277 12.769 1.00 95.06 191 ALA A N 1
ATOM 1538 C CA . ALA A 1 191 ? 3.355 4.118 13.945 1.00 95.06 191 ALA A CA 1
ATOM 1539 C C . ALA A 1 191 ? 2.399 5.287 13.655 1.00 95.06 191 ALA A C 1
ATOM 1541 O O . ALA A 1 191 ? 1.469 5.532 14.423 1.00 95.06 191 ALA A O 1
ATOM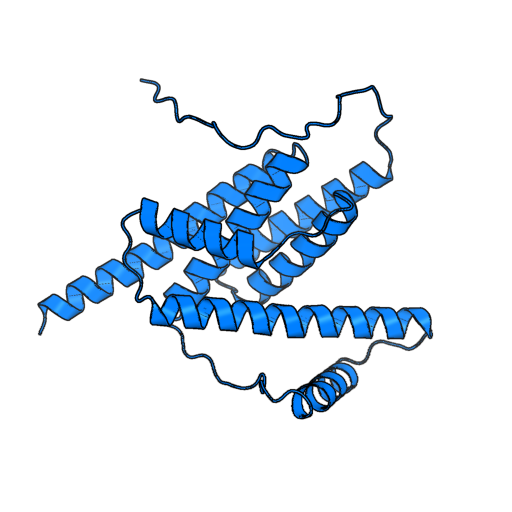 1542 N N . SER A 1 192 ? 2.571 5.970 12.518 1.00 94.19 192 SER A N 1
ATOM 1543 C CA . SER A 1 192 ? 1.659 7.030 12.081 1.00 94.19 192 SER A CA 1
ATOM 1544 C C . SER A 1 192 ? 0.235 6.510 11.885 1.00 94.19 192 SER A C 1
ATOM 1546 O O . SER A 1 192 ? -0.705 7.122 12.383 1.00 94.19 192 SER A O 1
ATOM 1548 N N . GLY A 1 193 ? 0.067 5.368 11.213 1.00 94.88 193 GLY A N 1
ATOM 1549 C CA . GLY A 1 193 ? -1.244 4.765 10.984 1.00 94.88 193 GLY A CA 1
ATOM 1550 C C . GLY A 1 193 ? -1.965 4.394 12.281 1.00 94.88 193 GLY A C 1
ATOM 1551 O O . GLY A 1 193 ? -3.149 4.691 12.428 1.00 94.88 193 GLY A O 1
ATOM 1552 N N . LEU A 1 194 ? -1.250 3.824 13.258 1.00 95.19 194 LEU A N 1
ATOM 1553 C CA . LEU A 1 194 ? -1.809 3.538 14.584 1.00 95.19 194 LEU A CA 1
ATOM 1554 C C . LEU A 1 194 ? -2.246 4.807 15.323 1.00 95.19 194 LEU A C 1
ATOM 1556 O O . LEU A 1 194 ? -3.289 4.781 15.970 1.00 95.19 194 LEU A O 1
ATOM 1560 N N . ASN A 1 195 ? -1.501 5.911 15.216 1.00 93.06 195 ASN A N 1
ATOM 1561 C CA . ASN A 1 195 ? -1.878 7.171 15.864 1.00 93.06 195 ASN A CA 1
ATOM 1562 C C . ASN A 1 195 ? -3.191 7.735 15.302 1.00 93.06 195 ASN A C 1
ATOM 1564 O O . ASN A 1 195 ? -4.085 8.041 16.083 1.00 93.06 195 ASN A O 1
ATOM 1568 N N . TYR A 1 196 ? -3.367 7.753 13.975 1.00 92.19 196 TYR A N 1
ATOM 1569 C CA . TYR A 1 196 ? -4.636 8.174 13.356 1.00 92.19 196 TYR A CA 1
ATOM 1570 C C . TYR A 1 196 ? -5.834 7.357 13.856 1.00 92.19 196 TYR A C 1
ATOM 1572 O O . TYR A 1 196 ? -6.902 7.900 14.140 1.00 92.19 196 TYR A O 1
ATOM 1580 N N . LEU A 1 197 ? -5.653 6.041 13.982 1.00 92.81 197 LEU A N 1
ATOM 1581 C CA . LEU A 1 197 ? -6.701 5.140 14.460 1.00 92.81 197 LEU A CA 1
ATOM 1582 C C . LEU A 1 197 ? -6.962 5.291 15.960 1.00 92.81 197 LEU A C 1
ATOM 1584 O O . LEU A 1 197 ? -8.092 5.110 16.412 1.00 92.81 197 LEU A O 1
ATOM 1588 N N . LYS A 1 198 ? -5.932 5.630 16.737 1.00 91.62 198 LYS A N 1
ATOM 1589 C CA . LYS A 1 198 ? -6.062 5.915 18.164 1.00 91.62 198 LYS A CA 1
ATOM 1590 C C . LYS A 1 198 ? -6.861 7.194 18.389 1.00 91.62 198 LYS A C 1
ATOM 1592 O O . LYS A 1 198 ? -7.739 7.186 19.246 1.00 91.62 198 LYS A O 1
ATOM 1597 N N . ASP A 1 199 ? -6.600 8.242 17.614 1.00 88.50 199 ASP A N 1
ATOM 1598 C CA . ASP A 1 199 ? -7.329 9.509 17.714 1.00 88.50 199 ASP A CA 1
ATOM 1599 C C . ASP A 1 199 ? -8.816 9.311 17.386 1.00 88.50 199 ASP A C 1
ATOM 1601 O O . ASP A 1 199 ? -9.683 9.754 18.132 1.00 88.50 199 ASP A O 1
ATOM 1605 N N . GLU A 1 200 ? -9.127 8.560 16.323 1.00 86.25 200 GLU A N 1
ATOM 1606 C CA . GLU A 1 200 ? -10.505 8.154 15.997 1.00 86.25 200 GLU A CA 1
ATOM 1607 C C . GLU A 1 200 ? -11.168 7.358 17.136 1.00 86.25 200 GLU A C 1
ATOM 1609 O O . GLU A 1 200 ? -12.331 7.572 17.480 1.00 86.25 200 GLU A O 1
ATOM 1614 N N . TYR A 1 201 ? -10.440 6.419 17.743 1.00 86.75 201 TYR A N 1
ATOM 1615 C CA . TYR A 1 201 ? -10.960 5.618 18.849 1.00 86.75 201 TYR A CA 1
ATOM 1616 C C . TYR A 1 201 ? -11.243 6.464 20.099 1.00 86.75 201 TYR A C 1
ATOM 1618 O O . TYR A 1 201 ? -12.265 6.266 20.757 1.00 86.75 201 TYR A O 1
ATOM 1626 N N . VAL A 1 202 ? -10.364 7.416 20.424 1.00 85.88 202 VAL A N 1
ATOM 1627 C CA . VAL A 1 202 ? -10.539 8.327 21.563 1.00 85.88 202 VAL A CA 1
ATOM 1628 C C . VAL A 1 202 ? -11.744 9.240 21.352 1.00 85.88 202 VAL A C 1
ATOM 1630 O O . VAL A 1 202 ? -12.551 9.368 22.273 1.00 85.88 202 VAL A O 1
ATOM 1633 N N . ASP A 1 203 ? -11.909 9.814 20.161 1.00 83.62 203 ASP A N 1
ATOM 1634 C CA . ASP A 1 203 ? -13.040 10.697 19.857 1.00 83.62 203 ASP A CA 1
ATOM 1635 C C . ASP A 1 203 ? -14.375 9.945 19.977 1.00 83.62 203 ASP A C 1
ATOM 1637 O O . ASP A 1 203 ? -15.280 10.392 20.685 1.00 83.62 203 ASP A O 1
ATOM 1641 N N . ASN A 1 204 ? -14.456 8.726 19.431 1.00 82.25 204 ASN A N 1
ATOM 1642 C CA . ASN A 1 204 ? -15.639 7.869 19.565 1.00 82.25 204 ASN A CA 1
ATOM 1643 C C . ASN A 1 204 ? -15.972 7.522 21.031 1.00 82.25 204 ASN A C 1
ATOM 1645 O O . ASN A 1 204 ? -17.143 7.472 21.417 1.00 82.25 204 ASN A O 1
ATOM 1649 N N . LEU A 1 205 ? -14.959 7.297 21.881 1.00 81.75 205 LEU A N 1
ATOM 1650 C CA . LEU A 1 205 ? -15.171 7.073 23.316 1.00 81.75 205 LEU A CA 1
ATOM 1651 C C . LEU A 1 205 ? -15.691 8.325 24.031 1.00 81.75 205 LEU A C 1
ATOM 1653 O O . LEU A 1 205 ? -16.487 8.208 24.964 1.00 81.75 205 LEU A O 1
ATOM 1657 N N . GLN A 1 206 ? -15.226 9.512 23.639 1.00 76.56 206 GLN A N 1
ATOM 1658 C CA . GLN A 1 206 ? -15.672 10.772 24.230 1.00 76.56 206 GLN A CA 1
ATOM 1659 C C . GLN A 1 206 ? -17.107 11.111 23.823 1.00 76.56 206 GLN A C 1
ATOM 1661 O O . GLN A 1 206 ? -17.890 11.532 24.672 1.00 76.56 206 GLN A O 1
ATOM 1666 N N . GLU A 1 207 ? -17.477 10.891 22.562 1.00 74.19 207 GLU A N 1
ATOM 1667 C CA . GLU A 1 207 ? -18.847 11.096 22.080 1.00 74.19 207 GLU A CA 1
ATOM 1668 C C . GLU A 1 207 ? -19.839 10.129 22.730 1.00 74.19 207 GLU A C 1
ATOM 1670 O O . GLU A 1 207 ? -20.926 10.542 23.136 1.00 74.19 207 GLU A O 1
ATOM 1675 N N . GLY A 1 208 ? -19.448 8.866 22.922 1.00 68.56 208 GLY A N 1
ATOM 1676 C CA . GLY A 1 208 ? -20.265 7.877 23.625 1.00 68.56 208 GLY A CA 1
ATOM 1677 C C . GLY A 1 208 ? -20.495 8.183 25.110 1.00 68.56 208 GLY A C 1
ATOM 1678 O O . GLY A 1 208 ? -21.465 7.693 25.672 1.00 68.56 208 GLY A O 1
ATOM 1679 N N . ARG A 1 209 ? -19.642 9.000 25.748 1.00 58.50 209 ARG A N 1
ATOM 1680 C CA . ARG A 1 209 ? -19.821 9.462 27.142 1.00 58.50 209 ARG A CA 1
ATOM 1681 C C . ARG A 1 209 ? -20.706 10.702 27.275 1.00 58.50 209 ARG A C 1
ATOM 1683 O O . ARG A 1 209 ? -21.081 11.048 28.390 1.00 58.50 209 ARG A O 1
ATOM 1690 N N . LYS A 1 210 ? -20.970 11.412 26.174 1.00 56.59 210 LYS A N 1
ATOM 1691 C CA . LYS A 1 210 ? -21.822 12.615 26.147 1.00 56.59 210 LYS A CA 1
ATOM 1692 C C . LYS A 1 210 ? -23.293 12.299 25.841 1.00 56.59 210 LYS A C 1
ATOM 1694 O O . LYS A 1 210 ? -24.097 13.227 25.794 1.00 56.59 210 LYS A O 1
ATOM 1699 N N . LYS A 1 211 ? -23.625 11.029 25.606 1.00 44.81 211 LYS A N 1
ATOM 1700 C CA . LYS A 1 211 ? -24.988 10.503 25.462 1.00 44.81 211 LYS A CA 1
ATOM 1701 C C . LYS A 1 211 ? -25.375 9.748 26.724 1.00 44.81 211 LYS A C 1
ATOM 1703 O O . LYS A 1 211 ? -26.576 9.791 27.054 1.00 44.81 211 LYS A O 1
#

Radius of gyration: 19.29 Å; chains: 1; bounding box: 54×36×61 Å

pLDDT: mean 81.52, std 18.09, range [27.95, 96.81]

Sequence (211 aa):
MFILYDSFFFTKHIADPSNSPITIGDVVYAVKLQNLAEKMKKYANRSDNSKLIKTMFEFKQEAEACLNAKINMDEMLNIVEEKIKKSGIKIPKEDFKKFKKFIKLKKKRVDHKYAYMKDCLAYGIEYNAELEYLDFLQKSKNDPKNPEEEILISARIEVGCSLLVAGVLAEVVGVRLGLPIIQRLGDFLIASGLNYLKDEYVDNLQEGRKK

Secondary structure (DSSP, 8-state):
--------S--S-------PPPPHHHHHHHHHHHHHHHHHHHHHHTT-HHHHHHHHHHHHHHHHHHHTS---HHHHHHHHHHHHHHTT----HHHHHHHHHHHHHHHHHHHHHHHHHHHHHHHTPPP-HHHHHHHHHHHHHTSSS-TT------HHHHHHHHHHHHHHHHHHHHHHHT-HHHHHHHHHHHHHHHHHHHHHHHHHHHHHT--

Foldseek 3Di:
DDDDDDPPDDDDDPPPPPPDPCDPVNVVLLVVLLVLLVQLVVCLVVLVLLSNLLSLVVSQVSLCVNLVHHDDLVVLLVVLVVLCVVVVQDDPPVLSVLLVLVSVLSNLLNVLLVVQVVVCVVVVHDDDPVVSVVVSQVVQVVPPPRSPPPSDHPSLLNSLSSLQSSLSSLLVSCVSSVNVSSNVSSVVSNVSSSVSSVVVRVVVVVVVVVD